Protein AF-A0A9P5B5Z3-F1 (afdb_monomer_lite)

Radius of gyration: 19.38 Å; chains: 1; bounding box: 45×42×50 Å

Secondary structure (DSSP, 8-state):
----GGGS--------S-TTSSS-HHHHHHTTSPPHHHHHHHHHS-------SSHHHHHHHHHHHHHHH--PPPTT-SEEEEEEEEE-TTS-EEEEEEEEESS-SSSS--EEEEE--STTTS--GGGGHHHHHHHHHHHHHH--S--TT-EEEEEETHHHHHHHHHHHHHHHTT-SS---EEEEES---S-GGGGGGS-GGGGGG--TTTSHHHHT-SSS-HHHHHHHHHHHT--TT-TTT-GGG-TT-STTPPEE-

Foldseek 3Di:
DDDPPLPDDDDDDPDDDDPVVPDDLVRLLCVLPDDPVVVVVVVVDDQDDADLPDLVSSLVVLLVVLVVPFDDDDPPDQKDKDKDWDADPVRDIDIAIDIAGVDDPAPDAAAEAEFEADLQGRDDNRSCVVVRSCCNVCVVVPDPDPRNPAYEYEYEAQRNLQSLVVQLCCVVVVPPPGHQEYEHHPYPAADPVRLVLDPPVCNSVPCCHPPPSNQPDPNCHPSNNVSSNVVSVDDNPDCSRRVCVPPVDDPPTRHHD

Sequence (257 aa):
MEYIEPLFTSTCDKTVNSGLERYFREERLQLATIDPELDDYLKSITIPQIDTSDPAKAIASLRWYMKSLHKLPDPESDIVERDIYYTARNGVKLRAHAYEPVNSSSPTPPLVVYIHGGGWTIRSPEDAERSCRDIVQNLESELKVSLSKGFITGGSSAGGNMAAIASHLARDEKLTPAIPGVFLLAPMILPPEKEDALPEKYKDHYLSRTQTECKEDHILTTALDKIFHDSAAGEISSPLFVPFIWPTGHHNLPRLL

Organism: NCBI:txid1803897

Structure (mmCIF, N/CA/C/O backbone):
data_AF-A0A9P5B5Z3-F1
#
_entry.id   AF-A0A9P5B5Z3-F1
#
loop_
_atom_site.group_PDB
_atom_site.id
_atom_site.type_symbol
_atom_site.label_atom_id
_atom_site.label_alt_id
_atom_site.label_comp_id
_atom_site.label_asym_id
_atom_site.label_entity_id
_atom_site.label_seq_id
_atom_site.pdbx_PDB_ins_code
_atom_site.Cartn_x
_atom_site.Cartn_y
_atom_site.Cartn_z
_atom_site.occupancy
_atom_site.B_iso_or_equiv
_atom_site.auth_seq_id
_atom_site.auth_comp_id
_atom_site.auth_asym_id
_atom_site.auth_atom_id
_atom_site.pdbx_PDB_model_num
ATOM 1 N N . MET A 1 1 ? -21.982 -5.188 -16.507 1.00 27.17 1 MET A N 1
ATOM 2 C CA . MET A 1 1 ? -20.698 -5.209 -17.242 1.00 27.17 1 MET A CA 1
ATOM 3 C C . MET A 1 1 ? -20.132 -3.785 -17.258 1.00 27.17 1 MET A C 1
ATOM 5 O O . MET A 1 1 ? -19.810 -3.246 -18.305 1.00 27.17 1 MET A O 1
ATOM 9 N N . GLU A 1 2 ? -20.030 -3.176 -16.075 1.00 25.22 2 GLU A N 1
ATOM 10 C CA . GLU A 1 2 ? -19.598 -1.792 -15.839 1.00 25.22 2 GLU A CA 1
ATOM 11 C C . GLU A 1 2 ? -18.894 -1.744 -14.472 1.00 25.22 2 GLU A C 1
ATOM 13 O O . GLU A 1 2 ? -19.234 -2.542 -13.599 1.00 25.22 2 GLU A O 1
ATOM 18 N N . TYR A 1 3 ? -17.945 -0.810 -14.328 1.00 28.67 3 TYR A N 1
ATOM 19 C CA . TYR A 1 3 ? -17.193 -0.433 -13.119 1.00 28.67 3 TYR A CA 1
ATOM 20 C C . TYR A 1 3 ? -15.928 -1.245 -12.759 1.00 28.67 3 TYR A C 1
ATOM 22 O O . TYR A 1 3 ? -15.904 -2.031 -11.818 1.00 28.67 3 TYR A O 1
ATOM 30 N N . ILE A 1 4 ? -14.834 -0.948 -13.481 1.00 33.56 4 ILE A N 1
ATOM 31 C CA . ILE A 1 4 ? -13.423 -1.082 -13.032 1.00 33.56 4 ILE A CA 1
ATOM 32 C C . ILE A 1 4 ? -12.904 0.283 -12.493 1.00 33.56 4 ILE A C 1
ATOM 34 O O . ILE A 1 4 ? -11.731 0.462 -12.193 1.00 33.56 4 ILE A O 1
ATOM 38 N N . GLU A 1 5 ? -13.784 1.278 -12.336 1.00 32.56 5 GLU A N 1
ATOM 39 C CA . GLU A 1 5 ? -13.408 2.654 -11.975 1.00 32.56 5 GLU A CA 1
ATOM 40 C C . GLU A 1 5 ? -12.752 2.868 -10.595 1.00 32.56 5 GLU A C 1
ATOM 42 O O . GLU A 1 5 ? -11.884 3.737 -10.515 1.00 32.56 5 GLU A O 1
ATOM 47 N N . PRO A 1 6 ? -13.056 2.131 -9.507 1.00 30.48 6 PRO A N 1
ATOM 48 C CA . PRO A 1 6 ? -12.587 2.553 -8.186 1.00 30.48 6 PRO A CA 1
ATOM 49 C C . PRO A 1 6 ? -11.134 2.161 -7.869 1.00 30.48 6 PRO A C 1
ATOM 51 O O . PRO A 1 6 ? -10.715 2.297 -6.729 1.00 30.48 6 PRO A O 1
ATOM 54 N N . LEU A 1 7 ? -10.339 1.671 -8.825 1.00 35.16 7 LEU A N 1
ATOM 55 C CA . LEU A 1 7 ? -8.935 1.315 -8.561 1.00 35.16 7 LEU A CA 1
ATOM 56 C C . LEU A 1 7 ? -7.935 2.449 -8.852 1.00 35.16 7 LEU A C 1
ATOM 58 O O . LEU A 1 7 ? -6.750 2.271 -8.579 1.00 35.16 7 LEU A O 1
ATOM 62 N N . PHE A 1 8 ? -8.385 3.609 -9.358 1.00 33.44 8 PHE A N 1
ATOM 63 C CA . PHE A 1 8 ? -7.477 4.643 -9.887 1.00 33.44 8 PHE A CA 1
ATOM 64 C C . PHE A 1 8 ? -7.733 6.099 -9.455 1.00 33.44 8 PHE A C 1
ATOM 66 O O . PHE A 1 8 ? -7.000 6.976 -9.902 1.00 33.44 8 PHE A O 1
ATOM 73 N N . THR A 1 9 ? -8.710 6.411 -8.595 1.00 31.06 9 THR A N 1
ATOM 74 C CA . THR A 1 9 ? -9.054 7.821 -8.310 1.00 31.06 9 THR A CA 1
ATOM 75 C C . THR A 1 9 ? -8.972 8.174 -6.826 1.00 31.06 9 THR A C 1
ATOM 77 O O . THR A 1 9 ? -9.892 7.888 -6.068 1.00 31.06 9 THR A O 1
ATOM 80 N N . SER A 1 10 ? -7.896 8.862 -6.440 1.00 30.52 10 SER A N 1
ATOM 81 C CA . SER A 1 10 ? -7.785 9.621 -5.188 1.00 30.52 10 SER A CA 1
ATOM 82 C C . SER A 1 10 ? -7.137 10.976 -5.488 1.00 30.52 10 SER A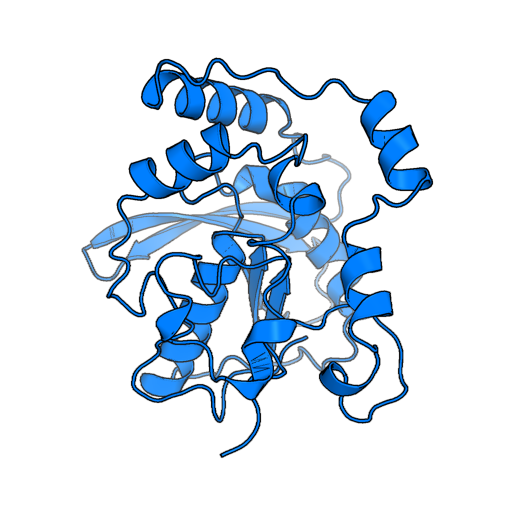 C 1
ATOM 84 O O . SER A 1 10 ? -5.945 11.165 -5.262 1.00 30.52 10 SER A O 1
ATOM 86 N N . THR A 1 11 ? -7.923 11.928 -5.988 1.00 31.50 11 THR A N 1
ATOM 87 C CA . THR A 1 11 ? -7.698 13.357 -5.734 1.00 31.50 11 THR A CA 1
ATOM 88 C C . THR A 1 11 ? -9.050 14.043 -5.561 1.00 31.50 11 THR A C 1
ATOM 90 O O . THR A 1 11 ? -10.025 13.779 -6.264 1.00 31.50 11 THR A O 1
ATOM 93 N N . CYS A 1 12 ? -9.117 14.855 -4.514 1.00 29.22 12 CYS A N 1
ATOM 94 C CA . CYS A 1 12 ? -10.313 15.469 -3.973 1.00 29.22 12 CYS A CA 1
ATOM 95 C C . CYS A 1 12 ? -10.817 16.572 -4.916 1.00 29.22 12 CYS A C 1
ATOM 97 O O . CYS A 1 12 ? -10.267 17.666 -4.908 1.00 29.22 12 CYS A O 1
ATOM 99 N N . ASP A 1 13 ? -11.869 16.313 -5.702 1.00 27.75 13 ASP A N 1
ATOM 100 C CA . ASP A 1 13 ? -12.710 17.400 -6.212 1.00 27.75 13 ASP A CA 1
ATOM 101 C C . ASP A 1 13 ? -14.160 16.961 -6.482 1.00 27.75 13 ASP A C 1
ATOM 103 O O . ASP A 1 13 ? -14.441 15.970 -7.158 1.00 27.75 13 ASP A O 1
ATOM 107 N N . LYS A 1 14 ? -15.113 17.688 -5.892 1.00 30.41 14 LYS A N 1
ATOM 108 C CA . LYS A 1 14 ? -16.521 17.281 -5.704 1.00 30.41 14 LYS A CA 1
ATOM 109 C C . LYS A 1 14 ? -17.435 17.616 -6.886 1.00 30.41 14 LYS A C 1
ATOM 111 O O . LYS A 1 14 ? -18.480 18.238 -6.705 1.00 30.41 14 LYS A O 1
ATOM 116 N N . THR A 1 15 ? -17.101 17.156 -8.085 1.00 27.08 15 THR A N 1
ATOM 117 C CA . THR A 1 15 ? -18.038 17.161 -9.224 1.00 27.08 15 THR A CA 1
ATOM 118 C C . THR A 1 15 ? -18.064 15.783 -9.879 1.00 27.08 15 THR A C 1
ATOM 120 O O . THR A 1 15 ? -17.245 15.427 -10.715 1.00 27.08 15 THR A O 1
ATOM 123 N N . VAL A 1 16 ? -18.999 14.962 -9.400 1.00 40.44 16 VAL A N 1
ATOM 124 C C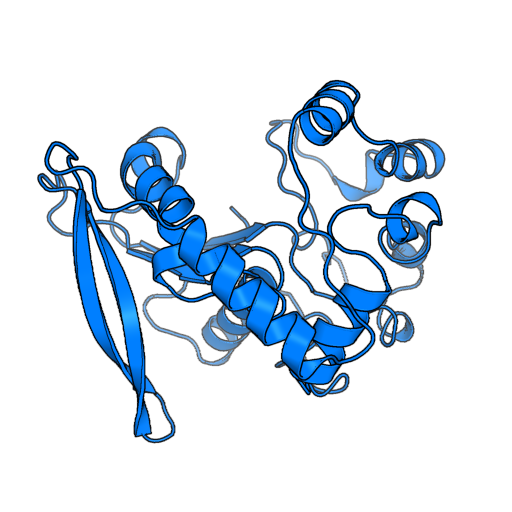A . VAL A 1 16 ? -19.166 13.551 -9.754 1.00 40.44 16 VAL A CA 1
ATOM 125 C C . VAL A 1 16 ? -19.929 13.423 -11.075 1.00 40.44 16 VAL A C 1
ATOM 127 O O . VAL A 1 16 ? -21.127 13.686 -11.112 1.00 40.44 16 VAL A O 1
ATOM 130 N N . ASN A 1 17 ? -19.226 12.998 -12.127 1.00 30.53 17 ASN A N 1
ATOM 131 C CA . ASN A 1 17 ? -19.685 12.059 -13.161 1.00 30.53 17 ASN A CA 1
ATOM 132 C C . ASN A 1 17 ? -18.441 11.484 -13.884 1.00 30.53 17 ASN A C 1
ATOM 134 O O . ASN A 1 17 ? -17.571 12.251 -14.281 1.00 30.53 17 ASN A O 1
ATOM 138 N N . SER A 1 18 ? -18.342 10.146 -13.948 1.00 37.66 18 SER A N 1
ATOM 139 C CA . SER A 1 18 ? -17.384 9.320 -14.728 1.00 37.66 18 SER A CA 1
ATOM 140 C C . SER A 1 18 ? -15.934 9.840 -14.863 1.00 37.66 18 SER A C 1
ATOM 142 O O . SER A 1 18 ? -15.516 10.375 -15.887 1.00 37.66 18 SER A O 1
ATOM 144 N N . GLY A 1 19 ? -15.103 9.620 -13.835 1.00 42.62 19 GLY A N 1
ATOM 145 C CA . GLY A 1 19 ? -13.709 10.094 -13.797 1.00 42.62 19 GLY A CA 1
ATOM 146 C C . GLY A 1 19 ? -12.768 9.525 -14.873 1.00 42.62 19 GLY A C 1
ATOM 147 O O . GLY A 1 19 ? -11.757 10.159 -15.167 1.00 42.62 19 GLY A O 1
ATOM 148 N N . LEU A 1 20 ? -13.079 8.382 -15.502 1.00 44.50 20 LEU A N 1
ATOM 149 C CA . LEU A 1 20 ? -12.254 7.846 -16.599 1.00 44.50 20 LEU A CA 1
ATOM 150 C C . LEU A 1 20 ? -12.496 8.552 -17.943 1.00 44.50 20 LEU A C 1
ATOM 152 O O . LEU A 1 20 ? -11.588 8.584 -18.771 1.00 44.50 20 LEU A O 1
ATOM 156 N N . GLU A 1 21 ? -13.666 9.158 -18.157 1.00 51.25 21 GLU A N 1
ATOM 157 C CA . GLU A 1 21 ? -13.978 9.918 -19.382 1.00 51.25 21 GLU A CA 1
ATOM 158 C C . GLU A 1 21 ? -13.513 11.380 -19.311 1.00 51.25 21 GLU A C 1
ATOM 160 O O . GLU A 1 21 ? -13.614 12.113 -20.292 1.00 51.25 21 GLU A O 1
ATOM 165 N N . ARG A 1 22 ? -12.988 11.813 -18.157 1.00 57.81 22 ARG A N 1
ATOM 166 C CA . ARG A 1 22 ? -12.691 13.224 -17.875 1.00 57.81 22 ARG A CA 1
ATOM 167 C C . ARG A 1 22 ? -11.493 13.782 -18.645 1.00 57.81 22 ARG A C 1
ATOM 169 O O . ARG A 1 22 ? -11.415 14.994 -18.806 1.00 57.81 22 ARG A O 1
ATOM 176 N N . TYR A 1 23 ? -10.589 12.921 -19.104 1.00 62.66 23 TYR A N 1
ATOM 177 C CA . TYR A 1 23 ? -9.372 13.333 -19.798 1.00 62.66 23 TYR A CA 1
ATOM 178 C C . TYR A 1 23 ? -9.286 12.673 -21.166 1.00 62.66 23 TYR A C 1
ATOM 180 O O . TYR A 1 23 ? -9.383 11.449 -21.266 1.00 62.66 23 TYR A O 1
ATOM 188 N N . PHE A 1 24 ? -9.039 13.451 -22.214 1.00 82.88 24 PHE A N 1
ATOM 189 C CA . PHE A 1 24 ? -8.624 12.937 -23.514 1.00 82.88 24 PHE A CA 1
ATOM 190 C C . PHE A 1 24 ? -7.260 12.240 -23.402 1.00 82.88 24 PHE A C 1
ATOM 192 O O . PHE A 1 24 ? -6.496 12.454 -22.460 1.00 82.88 24 PHE A O 1
ATOM 199 N N . ARG A 1 25 ? -6.927 11.376 -24.371 1.00 84.12 25 ARG A N 1
ATOM 200 C CA . ARG A 1 25 ? -5.660 10.620 -24.357 1.00 84.12 25 ARG A CA 1
ATOM 201 C C . ARG A 1 25 ? -4.436 11.535 -24.227 1.00 84.12 25 ARG A C 1
ATOM 203 O O . ARG A 1 25 ? -3.504 11.187 -23.514 1.00 84.12 25 ARG A O 1
ATOM 210 N N . GLU A 1 26 ? -4.457 12.690 -24.886 1.00 86.31 26 GLU A N 1
ATOM 211 C CA . GLU A 1 26 ? -3.382 13.689 -24.818 1.00 86.31 26 GLU A CA 1
ATOM 212 C C . GLU A 1 26 ? -3.199 14.247 -23.403 1.00 86.31 26 GLU A C 1
ATOM 214 O O . GLU A 1 26 ? -2.075 14.319 -22.917 1.00 86.31 26 GLU A O 1
ATOM 219 N N . GLU A 1 27 ? -4.293 14.552 -22.704 1.00 88.06 27 GLU A N 1
ATOM 220 C CA . GLU A 1 27 ? -4.254 15.025 -21.316 1.00 88.06 27 GLU A CA 1
ATOM 221 C C . GLU A 1 27 ? -3.743 13.930 -20.367 1.00 88.06 27 GLU A C 1
ATOM 223 O O . GLU A 1 27 ? -2.981 14.213 -19.448 1.00 88.06 27 GLU A O 1
ATOM 228 N N . ARG A 1 28 ? -4.083 12.655 -20.617 1.00 87.88 28 ARG A N 1
ATOM 229 C CA . ARG A 1 28 ? -3.559 11.532 -19.818 1.00 87.88 28 ARG A CA 1
ATOM 230 C C . ARG A 1 28 ? -2.052 11.345 -19.970 1.00 87.88 28 ARG A C 1
ATOM 232 O O . ARG A 1 28 ? -1.394 11.040 -18.983 1.00 87.88 28 ARG A O 1
ATOM 239 N N . LEU A 1 29 ? -1.508 11.532 -21.173 1.00 88.44 29 LEU A N 1
ATOM 240 C CA . LEU A 1 29 ? -0.060 11.449 -21.408 1.00 88.44 29 LEU A CA 1
ATOM 241 C C . LEU A 1 29 ? 0.708 12.540 -20.652 1.00 88.44 29 LEU A C 1
ATOM 243 O O . LEU A 1 29 ? 1.836 12.306 -20.222 1.00 88.44 29 LEU A O 1
ATOM 247 N N . GLN A 1 30 ? 0.097 13.714 -20.465 1.00 89.81 30 GLN A N 1
ATOM 248 C CA . GLN A 1 30 ? 0.703 14.819 -19.718 1.00 89.81 30 GLN A CA 1
ATOM 249 C C . GLN A 1 30 ? 0.839 14.517 -18.222 1.00 89.81 30 GLN A C 1
ATOM 251 O O . GLN A 1 30 ? 1.725 15.083 -17.591 1.00 89.81 30 GLN A O 1
ATOM 256 N N . LEU A 1 31 ? 0.053 13.583 -17.667 1.00 88.62 31 LEU A N 1
ATOM 257 C CA . LEU A 1 31 ? 0.159 13.166 -16.260 1.00 88.62 31 LEU A CA 1
ATOM 258 C C . LEU A 1 31 ? 1.501 12.499 -15.916 1.00 88.62 31 LEU A C 1
ATOM 260 O O . LEU A 1 31 ? 1.827 12.380 -14.740 1.00 88.62 31 LEU A O 1
ATOM 264 N N . ALA A 1 32 ? 2.268 12.057 -16.917 1.00 88.94 32 ALA A N 1
ATOM 265 C CA . ALA A 1 32 ? 3.625 11.551 -16.719 1.00 88.94 32 ALA A CA 1
ATOM 266 C C . ALA A 1 32 ? 4.674 12.672 -16.603 1.00 88.94 32 ALA A C 1
ATOM 268 O O . ALA A 1 32 ? 5.819 12.408 -16.246 1.00 88.94 32 ALA A O 1
ATOM 269 N N . THR A 1 33 ? 4.300 13.919 -16.911 1.00 89.44 33 THR A N 1
ATOM 270 C CA . THR A 1 33 ? 5.181 15.076 -16.733 1.00 89.44 33 THR A CA 1
ATOM 271 C C . THR A 1 33 ? 5.262 15.380 -15.247 1.00 89.44 33 THR A C 1
ATOM 273 O O . THR A 1 33 ? 4.236 15.594 -14.601 1.00 89.44 33 THR A O 1
ATOM 276 N N . ILE A 1 34 ? 6.478 15.387 -14.706 1.00 87.50 34 ILE A N 1
ATOM 277 C CA . ILE A 1 34 ? 6.698 15.707 -13.300 1.00 87.50 34 ILE A CA 1
ATOM 278 C C . ILE A 1 34 ? 6.219 17.130 -12.996 1.00 87.50 34 ILE A C 1
ATOM 280 O O . ILE A 1 34 ? 6.461 18.064 -13.765 1.00 87.50 34 ILE A O 1
ATOM 284 N N . ASP A 1 35 ? 5.523 17.287 -11.872 1.00 90.56 35 ASP A N 1
ATOM 285 C CA . ASP A 1 35 ? 5.127 18.603 -11.387 1.00 90.56 35 ASP A CA 1
ATOM 286 C C . ASP A 1 35 ? 6.382 19.444 -11.065 1.00 90.56 35 ASP A C 1
ATOM 288 O O . ASP A 1 35 ? 7.299 18.917 -10.430 1.00 90.56 35 ASP A O 1
ATOM 292 N N . PRO A 1 36 ? 6.461 20.726 -11.471 1.00 92.25 36 PRO A N 1
ATOM 293 C CA . PRO A 1 36 ? 7.647 21.547 -11.230 1.00 92.25 36 PRO A CA 1
ATOM 294 C C . PRO A 1 36 ? 8.035 21.687 -9.752 1.00 92.25 36 PRO A C 1
ATOM 296 O O . PRO A 1 36 ? 9.224 21.710 -9.441 1.00 92.25 36 PRO A O 1
ATOM 299 N N . GLU A 1 37 ? 7.064 21.752 -8.833 1.00 94.06 37 GLU A N 1
ATOM 300 C CA . GLU A 1 37 ? 7.335 21.817 -7.391 1.00 94.06 37 GLU A CA 1
ATOM 301 C C . GLU A 1 37 ? 7.944 20.500 -6.900 1.00 94.06 37 GLU A C 1
ATOM 303 O O . GLU A 1 37 ? 8.915 20.503 -6.137 1.00 94.06 37 GLU A O 1
ATOM 308 N N . LEU A 1 38 ? 7.418 19.368 -7.381 1.00 89.19 38 LEU A N 1
ATOM 309 C CA . LEU A 1 38 ? 7.981 18.054 -7.080 1.00 89.19 38 LEU A CA 1
ATOM 310 C C . LEU A 1 38 ? 9.390 17.904 -7.665 1.00 89.19 38 LEU A C 1
ATOM 312 O O . LEU A 1 38 ? 10.281 17.427 -6.968 1.00 89.19 38 LEU A O 1
ATOM 316 N N . ASP A 1 39 ? 9.614 18.325 -8.908 1.00 89.88 39 ASP A N 1
ATOM 317 C CA . ASP A 1 39 ? 10.923 18.272 -9.567 1.00 89.88 39 ASP A CA 1
ATOM 318 C C . ASP A 1 39 ? 11.972 19.098 -8.805 1.00 89.88 39 ASP A C 1
ATOM 320 O O . ASP A 1 39 ? 13.071 18.617 -8.513 1.00 89.88 39 ASP A O 1
ATOM 324 N N . ASP A 1 40 ? 11.623 20.317 -8.394 1.00 92.06 40 ASP A N 1
ATOM 325 C CA . ASP A 1 40 ? 12.503 21.163 -7.586 1.00 92.06 40 ASP A CA 1
ATOM 326 C C . ASP A 1 40 ? 12.761 20.575 -6.194 1.00 92.06 40 ASP A C 1
ATOM 328 O O . ASP A 1 40 ? 13.899 20.598 -5.708 1.00 92.06 40 ASP A O 1
ATOM 332 N N . TYR A 1 41 ? 11.749 19.967 -5.571 1.00 90.50 41 TYR A N 1
ATOM 333 C CA . TYR A 1 41 ? 11.928 19.251 -4.313 1.00 90.50 41 TYR A CA 1
ATOM 334 C C . TYR A 1 41 ? 12.868 18.048 -4.463 1.00 90.50 41 TYR A C 1
ATOM 336 O O . TYR A 1 41 ? 13.772 17.881 -3.638 1.00 90.50 41 TYR A O 1
ATOM 344 N N . LEU A 1 42 ? 12.727 17.240 -5.519 1.00 87.56 42 LEU A N 1
ATOM 345 C CA . LEU A 1 42 ? 13.593 16.080 -5.763 1.00 87.56 42 LEU A CA 1
ATOM 346 C C . LEU A 1 42 ? 15.059 16.480 -5.961 1.00 87.56 42 LEU A C 1
ATOM 348 O O . LEU A 1 42 ? 15.946 15.769 -5.494 1.00 87.56 42 LEU A O 1
ATOM 352 N N . LYS A 1 43 ? 15.329 17.642 -6.567 1.00 89.56 43 LYS A N 1
ATOM 353 C CA . LYS A 1 43 ? 16.693 18.199 -6.677 1.00 89.56 43 LYS A CA 1
ATOM 354 C C . LYS A 1 43 ? 17.278 18.622 -5.326 1.00 89.56 43 LYS A C 1
ATOM 356 O O . LYS A 1 43 ? 18.497 18.706 -5.194 1.00 89.56 43 LYS A O 1
ATOM 361 N N . SER A 1 44 ? 16.431 18.912 -4.336 1.00 90.81 44 SER A N 1
ATOM 362 C CA . SER A 1 44 ? 16.855 19.349 -2.998 1.00 90.81 44 SER A CA 1
ATOM 363 C C . SER A 1 44 ? 17.199 18.198 -2.047 1.00 90.81 44 SER A C 1
ATOM 365 O O . SER A 1 44 ? 17.863 18.421 -1.032 1.00 90.81 44 SER A O 1
ATOM 367 N N . ILE A 1 45 ? 16.767 16.973 -2.361 1.00 87.69 45 ILE A N 1
ATOM 368 C CA . ILE A 1 45 ? 16.973 15.795 -1.515 1.00 87.69 45 ILE A CA 1
ATOM 369 C C . ILE A 1 45 ? 18.032 14.856 -2.094 1.00 87.69 45 ILE A C 1
ATOM 371 O O . ILE A 1 45 ? 18.199 14.718 -3.303 1.00 87.69 45 ILE A O 1
ATOM 375 N N . THR A 1 46 ? 18.725 14.138 -1.212 1.00 84.38 46 THR A N 1
ATOM 376 C CA . THR A 1 46 ? 19.627 13.059 -1.627 1.00 84.38 46 THR A CA 1
ATOM 377 C C . THR A 1 46 ? 18.844 11.757 -1.751 1.00 84.38 46 THR A C 1
ATOM 379 O O . THR A 1 46 ? 18.535 11.119 -0.742 1.00 84.38 46 THR A O 1
ATOM 382 N N . ILE A 1 47 ? 18.558 11.339 -2.985 1.00 81.88 47 ILE A N 1
ATOM 383 C CA . ILE A 1 47 ? 18.010 10.007 -3.267 1.00 81.88 47 ILE A CA 1
ATOM 384 C C . ILE A 1 47 ? 19.157 8.988 -3.170 1.00 81.88 47 ILE A C 1
ATOM 386 O O . ILE A 1 47 ? 20.156 9.129 -3.888 1.00 81.88 47 ILE A O 1
ATOM 390 N N . PRO A 1 48 ? 19.065 7.974 -2.288 1.00 81.56 48 PRO A N 1
ATOM 391 C CA . PRO A 1 48 ? 20.125 6.991 -2.129 1.00 81.56 48 PRO A CA 1
ATOM 392 C C . PRO A 1 48 ? 20.329 6.221 -3.434 1.00 81.56 48 PRO A C 1
ATOM 394 O O . PRO A 1 48 ? 19.411 5.592 -3.955 1.00 81.56 48 PRO A O 1
ATOM 397 N N . GLN A 1 49 ? 21.557 6.249 -3.945 1.00 84.12 49 GLN A N 1
ATOM 398 C CA . GLN A 1 49 ? 21.944 5.434 -5.089 1.00 84.12 49 GLN A CA 1
ATOM 399 C C . GLN A 1 49 ? 22.209 4.012 -4.600 1.00 84.12 49 GLN A C 1
ATOM 401 O O . GLN A 1 49 ? 23.162 3.765 -3.859 1.00 84.12 49 GLN A O 1
ATOM 406 N N . ILE A 1 50 ? 21.329 3.089 -4.975 1.00 90.06 50 ILE A N 1
ATOM 407 C CA . ILE A 1 50 ? 21.417 1.687 -4.579 1.00 90.06 50 ILE A CA 1
ATOM 408 C C . ILE A 1 50 ? 22.139 0.910 -5.673 1.00 90.06 50 ILE A C 1
ATOM 410 O O . ILE A 1 50 ? 21.733 0.937 -6.833 1.00 90.06 50 ILE A O 1
ATOM 414 N N . ASP A 1 51 ? 23.193 0.189 -5.297 1.00 92.88 51 ASP A N 1
ATOM 415 C CA . ASP A 1 51 ? 23.802 -0.803 -6.177 1.00 92.88 51 ASP A CA 1
ATOM 416 C C . ASP A 1 51 ? 22.811 -1.952 -6.406 1.00 92.88 51 ASP A C 1
ATOM 418 O O . ASP A 1 51 ? 22.465 -2.691 -5.483 1.00 92.88 51 ASP A O 1
ATOM 422 N N . THR A 1 52 ? 22.339 -2.076 -7.644 1.00 94.38 52 THR A N 1
ATOM 423 C CA . THR A 1 52 ? 21.350 -3.072 -8.074 1.00 94.38 52 THR A CA 1
ATOM 424 C C . THR A 1 52 ? 21.984 -4.325 -8.682 1.00 94.38 52 THR A C 1
ATOM 426 O O . THR A 1 52 ? 21.264 -5.228 -9.104 1.00 94.38 52 THR A O 1
ATOM 429 N N . SER A 1 53 ? 23.319 -4.426 -8.707 1.00 96.06 53 SER A N 1
ATOM 430 C CA . SER A 1 53 ? 24.024 -5.603 -9.236 1.00 96.06 53 SER A CA 1
ATOM 431 C C . SER A 1 53 ? 23.840 -6.860 -8.374 1.00 96.06 53 SER A C 1
ATOM 433 O O . SER A 1 53 ? 23.913 -7.977 -8.885 1.00 96.06 53 SER A O 1
ATOM 435 N N . ASP A 1 54 ? 23.557 -6.683 -7.080 1.00 96.56 54 ASP A N 1
ATOM 436 C CA . ASP A 1 54 ? 23.256 -7.747 -6.123 1.00 96.56 54 ASP A CA 1
ATOM 437 C C . ASP A 1 54 ? 21.893 -7.474 -5.455 1.00 96.56 54 ASP A C 1
ATOM 439 O O . ASP A 1 54 ? 21.808 -6.638 -4.547 1.00 96.56 54 ASP A O 1
ATOM 443 N N . PRO A 1 55 ? 20.817 -8.177 -5.864 1.00 96.12 55 PRO A N 1
ATOM 444 C CA . PRO A 1 55 ? 19.469 -7.953 -5.340 1.00 96.12 55 PRO A CA 1
ATOM 445 C C . PRO A 1 55 ? 19.369 -8.065 -3.814 1.00 96.12 55 PRO A C 1
ATOM 447 O O . PRO A 1 55 ? 18.688 -7.265 -3.173 1.00 96.12 55 PRO A O 1
ATOM 450 N N . ALA A 1 56 ? 20.080 -9.016 -3.202 1.00 95.81 56 ALA A N 1
ATOM 451 C CA . ALA A 1 56 ? 20.025 -9.212 -1.757 1.00 95.81 56 ALA A CA 1
ATOM 452 C C . ALA A 1 56 ? 20.681 -8.041 -1.012 1.00 95.81 56 ALA A C 1
ATOM 454 O O . ALA A 1 56 ? 20.137 -7.557 -0.012 1.00 95.81 56 ALA A O 1
ATOM 455 N N . LYS A 1 57 ? 21.819 -7.543 -1.513 1.00 96.38 57 LYS A N 1
ATOM 456 C CA . LYS A 1 57 ? 22.468 -6.346 -0.954 1.00 96.38 57 LYS A CA 1
ATOM 457 C C . LYS A 1 57 ? 21.659 -5.079 -1.199 1.00 96.38 57 LYS A C 1
ATOM 459 O O . LYS A 1 57 ? 21.614 -4.235 -0.303 1.00 96.38 57 LYS A O 1
ATOM 464 N N . ALA A 1 58 ? 20.996 -4.959 -2.348 1.00 96.06 58 ALA A N 1
ATOM 465 C CA . ALA A 1 58 ? 20.110 -3.838 -2.647 1.00 96.06 58 ALA A CA 1
ATOM 466 C C . ALA A 1 58 ? 18.970 -3.755 -1.619 1.00 96.06 58 ALA A C 1
ATOM 468 O O . ALA A 1 58 ? 18.794 -2.726 -0.964 1.00 96.06 58 ALA A O 1
ATOM 469 N N . ILE A 1 59 ? 18.264 -4.870 -1.389 1.00 96.31 59 ILE A N 1
ATOM 470 C CA . ILE A 1 59 ? 17.199 -4.969 -0.378 1.00 96.31 59 ILE A CA 1
ATOM 471 C C . ILE A 1 59 ? 17.731 -4.675 1.026 1.00 96.31 59 ILE A C 1
ATOM 473 O O . ILE A 1 59 ? 17.114 -3.910 1.768 1.00 96.31 59 ILE A O 1
ATOM 477 N N . ALA A 1 60 ? 18.867 -5.260 1.411 1.00 95.31 60 ALA A N 1
ATOM 478 C CA . ALA A 1 60 ? 19.446 -5.036 2.734 1.00 95.31 60 ALA A CA 1
ATOM 479 C C . ALA A 1 60 ? 19.830 -3.562 2.958 1.00 95.31 60 ALA A C 1
ATOM 481 O O . ALA A 1 60 ? 19.540 -3.010 4.021 1.00 95.31 60 ALA A O 1
ATOM 482 N N . SER A 1 61 ? 20.419 -2.915 1.950 1.00 94.88 61 SER A N 1
ATOM 483 C CA . SER A 1 61 ? 20.798 -1.497 2.001 1.00 94.88 61 SER A CA 1
ATOM 484 C C . SER A 1 61 ? 19.574 -0.593 2.100 1.00 94.88 61 SER A C 1
ATOM 486 O O . SER A 1 61 ? 19.555 0.327 2.914 1.00 94.88 61 SER A O 1
ATOM 488 N N . LEU A 1 62 ? 18.517 -0.894 1.342 1.00 94.12 62 LEU A N 1
ATOM 489 C CA . LEU A 1 62 ? 17.251 -0.168 1.421 1.00 94.12 62 LEU A CA 1
ATOM 490 C C . LEU A 1 62 ? 16.566 -0.342 2.776 1.00 94.12 62 LEU A C 1
ATOM 492 O O . LEU A 1 62 ? 16.135 0.647 3.353 1.00 94.12 62 LEU A O 1
ATOM 496 N N . ARG A 1 63 ? 16.516 -1.559 3.329 1.00 94.25 63 ARG A N 1
ATOM 497 C CA . ARG A 1 63 ? 15.995 -1.798 4.690 1.00 94.25 63 ARG A CA 1
ATOM 498 C C . ARG A 1 63 ? 16.756 -0.991 5.735 1.00 94.25 63 ARG A C 1
ATOM 500 O O . ARG A 1 63 ? 16.149 -0.395 6.620 1.00 94.25 63 ARG A O 1
ATOM 507 N N . TRP A 1 64 ? 18.085 -0.973 5.638 1.00 92.62 64 TRP A N 1
ATOM 508 C CA . TRP A 1 64 ? 18.922 -0.180 6.534 1.00 92.62 64 TRP A CA 1
ATOM 509 C C . TRP A 1 64 ? 18.635 1.317 6.390 1.00 92.62 64 TRP A C 1
ATOM 511 O O . TRP A 1 64 ? 18.467 2.007 7.395 1.00 92.62 64 TRP A O 1
ATOM 521 N N . TYR A 1 65 ? 18.508 1.801 5.154 1.00 91.62 65 TYR A N 1
ATOM 522 C CA . TYR A 1 65 ? 18.166 3.188 4.871 1.00 91.62 65 TYR A CA 1
ATOM 523 C C . TYR A 1 65 ? 16.788 3.565 5.432 1.00 91.62 65 TYR A C 1
ATOM 525 O O . TYR A 1 65 ? 16.701 4.544 6.167 1.00 91.62 65 TYR A O 1
ATOM 533 N N . MET A 1 66 ? 15.740 2.767 5.194 1.00 90.81 66 MET A N 1
ATOM 534 C CA . MET A 1 66 ? 14.395 3.011 5.745 1.00 90.81 66 MET A CA 1
ATOM 535 C C . MET A 1 66 ? 14.429 3.090 7.272 1.00 90.81 66 MET A C 1
ATOM 537 O O . MET A 1 66 ? 13.968 4.072 7.849 1.00 90.81 66 MET A O 1
ATOM 541 N N . LYS A 1 67 ? 15.117 2.141 7.916 1.00 89.06 67 LYS A N 1
ATOM 542 C CA . LYS A 1 67 ? 15.314 2.150 9.367 1.00 89.06 67 LYS A CA 1
ATOM 543 C C . LYS A 1 67 ? 16.043 3.403 9.862 1.00 89.06 67 LYS A C 1
ATOM 545 O O . LYS A 1 67 ? 15.778 3.862 10.967 1.00 89.06 67 LYS A O 1
ATOM 550 N N . SER A 1 68 ? 16.964 3.961 9.076 1.00 88.88 68 SER A N 1
ATOM 551 C CA . SER A 1 68 ? 17.677 5.196 9.437 1.00 88.88 68 SER A CA 1
ATOM 552 C C . SER A 1 68 ? 16.798 6.451 9.374 1.00 88.88 68 SER A C 1
ATOM 554 O O . SER A 1 68 ? 17.119 7.452 10.014 1.00 88.88 68 SER A O 1
ATOM 556 N N . LEU A 1 69 ? 15.689 6.398 8.626 1.00 86.88 69 LEU A N 1
ATOM 557 C CA . LEU A 1 69 ? 14.721 7.491 8.530 1.00 86.88 69 LEU A CA 1
ATOM 558 C C . LEU A 1 69 ? 13.714 7.498 9.685 1.00 86.88 69 LEU A C 1
ATOM 560 O O . LEU A 1 69 ? 13.080 8.532 9.905 1.00 86.88 69 LEU A O 1
ATOM 564 N N . HIS A 1 70 ? 13.592 6.385 10.416 1.00 86.00 70 HIS A N 1
ATOM 565 C CA . HIS A 1 70 ? 12.694 6.251 11.558 1.00 86.00 70 HIS A CA 1
ATOM 566 C C . HIS A 1 70 ? 12.958 7.331 12.619 1.00 86.00 70 HIS A C 1
ATOM 568 O O . HIS A 1 70 ? 14.099 7.620 13.001 1.00 86.00 70 HIS A O 1
ATOM 574 N N . LYS A 1 71 ? 11.879 7.938 13.097 1.00 85.44 71 LYS A N 1
ATOM 575 C CA . LYS A 1 71 ? 11.832 9.003 14.089 1.00 85.44 71 LYS A CA 1
ATOM 576 C C . LYS A 1 71 ? 11.203 8.464 15.357 1.00 85.44 71 LYS A C 1
ATOM 578 O O . LYS A 1 71 ? 10.024 8.140 15.389 1.00 85.44 71 LYS A O 1
ATOM 583 N N . LEU A 1 72 ? 11.981 8.467 16.434 1.00 83.19 72 LEU A N 1
ATOM 584 C CA . LEU A 1 72 ? 11.462 8.096 17.745 1.00 83.19 72 LEU A CA 1
ATOM 585 C C . LEU A 1 72 ? 10.178 8.882 18.076 1.00 83.19 72 LEU A C 1
ATOM 587 O O . LEU A 1 72 ? 10.082 10.050 17.679 1.00 83.19 72 LEU A O 1
ATOM 591 N N . PRO A 1 73 ? 9.223 8.259 18.792 1.00 80.94 73 PRO A N 1
ATOM 592 C CA . PRO A 1 73 ? 8.024 8.944 19.255 1.00 80.94 73 PRO A CA 1
ATOM 593 C C . PRO A 1 73 ? 8.394 10.238 19.977 1.00 80.94 73 PRO A C 1
ATOM 595 O O . PRO A 1 73 ? 9.314 10.245 20.800 1.00 80.94 73 PRO A O 1
ATOM 598 N N . ASP A 1 74 ? 7.695 11.325 19.655 1.00 83.56 74 ASP A N 1
ATOM 599 C CA . ASP A 1 74 ? 7.835 12.581 20.386 1.00 83.56 74 ASP A CA 1
ATOM 600 C C . ASP A 1 74 ? 7.248 12.382 21.796 1.00 83.56 74 ASP A C 1
ATOM 602 O O . ASP A 1 74 ? 6.064 12.054 21.902 1.00 83.56 74 ASP A O 1
ATOM 606 N N . PRO A 1 75 ? 8.038 12.537 22.878 1.00 81.94 75 PRO A N 1
ATOM 607 C CA . PRO A 1 75 ? 7.545 12.367 24.245 1.00 81.94 75 PRO A CA 1
ATOM 608 C C . PRO A 1 75 ? 6.384 13.300 24.607 1.00 81.94 75 PRO A C 1
ATOM 610 O O . PRO A 1 75 ? 5.615 12.975 25.508 1.00 81.94 75 PRO A O 1
ATOM 613 N N . GLU A 1 76 ? 6.259 14.431 23.910 1.00 85.38 76 GLU A N 1
ATOM 614 C CA . GLU A 1 76 ? 5.188 15.413 24.104 1.00 85.38 76 GLU A CA 1
ATOM 615 C C . GLU A 1 76 ? 4.001 15.189 23.148 1.00 85.38 76 GLU A C 1
ATOM 617 O O . GLU A 1 76 ? 3.046 15.969 23.147 1.00 85.38 76 GLU A O 1
ATOM 622 N N . SER A 1 77 ? 4.040 14.133 22.324 1.00 87.00 77 SER A N 1
ATOM 623 C CA . SER A 1 77 ? 2.939 13.773 21.431 1.00 87.00 77 SER A CA 1
ATOM 624 C C . SER A 1 77 ? 1.705 13.337 22.216 1.00 87.00 77 SER A C 1
ATOM 626 O O . SER A 1 77 ? 1.772 12.649 23.233 1.00 87.00 77 SER A O 1
ATOM 628 N N . ASP A 1 78 ? 0.542 13.665 21.668 1.00 88.75 78 ASP A N 1
ATOM 629 C CA . ASP A 1 78 ? -0.756 13.159 22.091 1.00 88.75 78 ASP A CA 1
ATOM 630 C C . ASP A 1 78 ? -1.046 11.730 21.596 1.00 88.75 78 ASP A C 1
ATOM 632 O O . ASP A 1 78 ? -2.197 11.292 21.638 1.00 88.75 78 ASP A O 1
ATOM 636 N N . ILE A 1 79 ? -0.023 10.986 21.162 1.00 90.56 79 ILE A N 1
ATOM 637 C CA . ILE A 1 79 ? -0.127 9.629 20.621 1.00 90.56 79 ILE A CA 1
ATOM 638 C C . ILE A 1 79 ? 0.677 8.651 21.479 1.00 90.56 79 ILE A C 1
ATOM 640 O O . ILE A 1 79 ? 1.869 8.823 21.724 1.00 90.56 79 ILE A O 1
ATOM 644 N N . VAL A 1 80 ? 0.024 7.568 21.887 1.00 90.31 80 VAL A N 1
ATOM 645 C CA . VAL A 1 80 ? 0.641 6.410 22.528 1.00 90.31 80 VAL A CA 1
ATOM 646 C C . VAL A 1 80 ? 0.945 5.354 21.472 1.00 90.31 80 VAL A C 1
ATOM 648 O O . VAL A 1 80 ? 0.066 4.927 20.723 1.00 90.31 80 VAL A O 1
ATOM 651 N N . GLU A 1 81 ? 2.196 4.903 21.453 1.00 91.62 81 GLU A N 1
ATOM 652 C CA . GLU A 1 81 ? 2.701 3.889 20.530 1.00 91.62 81 GLU A CA 1
ATOM 653 C C . GLU A 1 81 ? 3.045 2.594 21.268 1.00 91.62 81 GLU A C 1
ATOM 655 O O . GLU A 1 81 ? 3.673 2.609 22.331 1.00 91.62 81 GLU A O 1
ATOM 660 N N . ARG A 1 82 ? 2.629 1.446 20.724 1.00 92.81 82 ARG A N 1
ATOM 661 C CA . ARG A 1 82 ? 2.890 0.138 21.346 1.00 92.81 82 ARG A CA 1
ATOM 662 C C . ARG A 1 82 ? 2.858 -1.014 20.356 1.00 92.81 82 ARG A C 1
ATOM 664 O O . ARG A 1 82 ? 2.091 -1.030 19.396 1.00 92.81 82 ARG A O 1
ATOM 671 N N . ASP A 1 83 ? 3.622 -2.052 20.667 1.00 95.06 83 ASP A N 1
ATOM 672 C CA . ASP A 1 83 ? 3.582 -3.297 19.911 1.00 95.06 83 ASP A CA 1
ATOM 673 C C . ASP A 1 83 ? 2.384 -4.159 20.290 1.00 95.06 83 ASP A C 1
ATOM 675 O O . ASP A 1 83 ? 2.068 -4.368 21.463 1.00 95.06 83 ASP A O 1
ATOM 679 N N . ILE A 1 84 ? 1.766 -4.737 19.268 1.00 94.94 84 ILE A N 1
ATOM 680 C CA . ILE A 1 84 ? 0.778 -5.802 19.384 1.00 94.94 84 ILE A CA 1
ATOM 681 C C . ILE A 1 84 ? 1.315 -7.017 18.651 1.00 94.94 84 ILE A C 1
ATOM 683 O O . ILE A 1 84 ? 1.887 -6.917 17.568 1.00 94.94 84 ILE A O 1
ATOM 687 N N . TYR A 1 85 ? 1.079 -8.190 19.225 1.00 96.38 85 TYR A N 1
ATOM 688 C CA . TYR A 1 85 ? 1.402 -9.449 18.582 1.00 96.38 85 TYR A CA 1
ATOM 689 C C . TYR A 1 85 ? 0.142 -10.277 18.391 1.00 96.38 85 TYR A C 1
ATOM 691 O O . TYR A 1 85 ? -0.674 -10.396 19.304 1.00 96.38 85 TYR A O 1
ATOM 699 N N . TYR A 1 86 ? 0.007 -10.879 17.218 1.00 94.06 86 TYR A N 1
ATOM 700 C CA . TYR A 1 86 ? -1.121 -11.731 16.866 1.00 94.06 86 TYR A CA 1
ATOM 701 C C . TYR A 1 86 ? -0.629 -12.964 16.112 1.00 94.06 86 TYR A C 1
ATOM 703 O O . TYR A 1 86 ? 0.477 -12.982 15.577 1.00 94.06 86 TYR A O 1
ATOM 711 N N . THR A 1 87 ? -1.430 -14.025 16.110 1.00 96.88 87 THR A N 1
ATOM 712 C CA . THR A 1 87 ? -1.065 -15.288 15.455 1.00 96.88 87 THR A CA 1
ATOM 713 C C . THR A 1 87 ? -1.795 -15.386 14.123 1.00 96.88 87 THR A C 1
ATOM 715 O O . THR A 1 87 ? -3.021 -15.298 14.080 1.00 96.88 87 THR A O 1
ATOM 718 N N . ALA A 1 88 ? -1.046 -15.541 13.035 1.00 93.62 88 ALA A N 1
ATOM 719 C CA . ALA A 1 88 ? -1.596 -15.751 11.703 1.00 93.62 88 ALA A CA 1
ATOM 720 C C . ALA A 1 88 ? -2.226 -17.147 11.564 1.00 93.62 88 ALA A C 1
ATOM 722 O O . ALA A 1 88 ? -1.990 -18.041 12.377 1.00 93.62 88 ALA A O 1
ATOM 723 N N . ARG A 1 89 ? -2.995 -17.365 10.487 1.00 90.25 89 ARG A N 1
ATOM 724 C CA . ARG A 1 89 ? -3.691 -18.644 10.217 1.00 90.25 89 ARG A CA 1
ATOM 725 C C . ARG A 1 89 ? -2.746 -19.859 10.205 1.00 90.25 89 ARG A C 1
ATOM 727 O O . ARG A 1 89 ? -3.164 -20.959 10.538 1.00 90.25 89 ARG A O 1
ATOM 734 N N . ASN A 1 90 ? -1.480 -19.658 9.841 1.00 94.44 90 ASN A N 1
ATOM 735 C CA . ASN A 1 90 ? -0.439 -20.691 9.802 1.00 94.44 90 ASN A CA 1
ATOM 736 C C . ASN A 1 90 ? 0.329 -20.860 11.131 1.00 94.44 90 ASN A C 1
ATOM 738 O O . ASN A 1 90 ? 1.341 -21.555 11.160 1.00 94.44 90 ASN A O 1
ATOM 742 N N . GLY A 1 91 ? -0.101 -20.208 12.214 1.00 96.06 91 GLY A N 1
ATOM 743 C CA . GLY A 1 91 ? 0.548 -20.281 13.526 1.00 96.06 91 GLY A CA 1
ATOM 744 C C . GLY A 1 91 ? 1.743 -19.339 13.710 1.00 96.06 91 GLY A C 1
ATOM 745 O O . GLY A 1 91 ? 2.302 -19.282 14.804 1.00 96.06 91 GLY A O 1
ATOM 746 N N . VAL A 1 92 ? 2.138 -18.574 12.686 1.00 97.00 92 VAL A N 1
ATOM 747 C CA . VAL A 1 92 ? 3.245 -17.614 12.800 1.00 97.00 92 VAL A CA 1
ATOM 748 C C . VAL A 1 92 ? 2.809 -16.410 13.633 1.00 97.00 92 VAL A C 1
ATOM 750 O O . VAL A 1 92 ? 1.766 -15.807 13.380 1.00 97.00 92 VAL A O 1
ATOM 753 N N . LYS A 1 93 ? 3.631 -16.037 14.618 1.00 97.19 93 LYS A N 1
ATOM 754 C CA . LYS A 1 93 ? 3.432 -14.823 15.413 1.00 97.19 93 LYS A CA 1
ATOM 755 C C . LYS A 1 93 ? 3.883 -13.606 14.604 1.00 97.19 93 LYS A C 1
ATOM 757 O O . LYS A 1 93 ? 5.063 -13.473 14.291 1.00 97.19 93 LYS A O 1
ATOM 762 N N . LEU A 1 94 ? 2.941 -12.728 14.285 1.00 95.44 94 LEU A N 1
ATOM 763 C CA . LEU A 1 94 ? 3.163 -11.469 13.585 1.00 95.44 94 LEU A CA 1
ATOM 764 C C . LEU A 1 94 ? 3.128 -10.295 14.564 1.00 95.44 94 LEU A C 1
ATOM 766 O O . LEU A 1 94 ? 2.523 -10.375 15.637 1.00 95.44 94 LEU A O 1
ATOM 770 N N . ARG A 1 95 ? 3.786 -9.205 14.171 1.00 95.25 95 ARG A N 1
ATOM 771 C CA . ARG A 1 95 ? 3.850 -7.943 14.910 1.00 95.25 95 ARG A CA 1
ATOM 772 C C . ARG A 1 95 ? 3.047 -6.879 14.167 1.00 95.25 95 ARG A C 1
ATOM 774 O O . ARG A 1 95 ? 3.173 -6.751 12.953 1.00 95.25 95 ARG A O 1
ATOM 781 N N . ALA A 1 96 ? 2.256 -6.115 14.902 1.00 94.94 96 ALA A N 1
ATOM 782 C CA . ALA A 1 96 ? 1.701 -4.835 14.484 1.00 94.94 96 ALA A CA 1
ATOM 783 C C . ALA A 1 96 ? 2.193 -3.756 15.452 1.00 94.94 96 ALA A C 1
ATOM 785 O O . ALA A 1 96 ? 2.464 -4.046 16.617 1.00 94.94 96 ALA A O 1
ATOM 786 N N . HIS A 1 97 ? 2.296 -2.524 14.970 1.00 94.88 97 HIS A N 1
ATOM 787 C CA . HI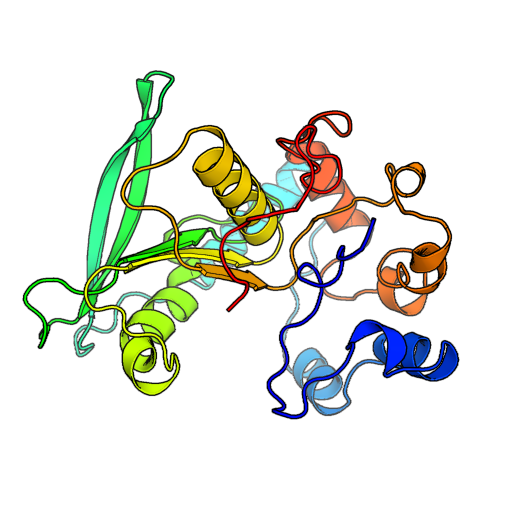S A 1 97 ? 2.618 -1.373 15.800 1.00 94.88 97 HIS A CA 1
ATOM 788 C C . HIS A 1 97 ? 1.406 -0.440 15.806 1.00 94.88 97 HIS A C 1
ATOM 790 O O . HIS A 1 97 ? 0.919 -0.051 14.744 1.00 94.88 97 HIS A O 1
ATOM 796 N N . ALA A 1 98 ? 0.852 -0.206 16.990 1.00 93.31 98 ALA A N 1
ATOM 797 C CA . ALA A 1 98 ? -0.400 0.508 17.191 1.00 93.31 98 ALA A CA 1
ATOM 798 C C . ALA A 1 98 ? -0.134 1.939 17.649 1.00 93.31 98 ALA A C 1
ATOM 800 O O . ALA A 1 98 ? 0.740 2.158 18.484 1.00 93.31 98 ALA A O 1
ATOM 801 N N . TYR A 1 99 ? -0.936 2.859 17.117 1.00 92.31 99 TYR A N 1
ATOM 802 C CA . TYR A 1 99 ? -0.923 4.288 17.406 1.00 92.31 99 TYR A CA 1
ATOM 803 C C . TYR A 1 99 ? -2.309 4.659 17.932 1.00 92.31 99 TYR A C 1
ATOM 805 O O . TYR A 1 99 ? -3.310 4.393 17.262 1.00 92.31 99 TYR A O 1
ATOM 813 N N . GLU A 1 100 ? -2.381 5.222 19.132 1.00 89.00 100 GLU A N 1
ATOM 814 C CA . GLU A 1 100 ? -3.641 5.535 19.816 1.00 89.00 100 GLU A CA 1
ATOM 815 C C . GLU A 1 100 ? -3.583 6.955 20.387 1.00 89.00 100 GLU A C 1
ATOM 817 O O . GLU A 1 100 ? -2.557 7.321 20.955 1.00 89.00 100 GLU A O 1
ATOM 822 N N . PRO A 1 101 ? -4.647 7.768 20.285 1.00 87.94 101 PRO A N 1
ATOM 823 C CA . PRO A 1 101 ? -4.655 9.073 20.935 1.00 87.94 101 PRO A CA 1
ATOM 824 C C . PRO A 1 101 ? -4.669 8.898 22.462 1.00 87.94 101 PRO A C 1
ATOM 826 O O . PRO A 1 101 ? -5.422 8.074 22.987 1.00 87.94 101 PRO A O 1
ATOM 829 N N . VAL A 1 102 ? -3.887 9.704 23.186 1.00 85.56 102 VAL A N 1
ATOM 830 C CA . VAL A 1 102 ? -3.836 9.720 24.663 1.00 85.56 102 VAL A CA 1
ATOM 831 C C . VAL A 1 102 ? -5.228 9.953 25.250 1.00 85.56 102 VAL A C 1
ATOM 833 O O . VAL A 1 102 ? -5.619 9.302 26.217 1.00 85.56 102 VAL A O 1
ATOM 836 N N . ASN A 1 103 ? -5.992 10.863 24.642 1.00 78.06 103 ASN A N 1
ATOM 837 C CA . ASN A 1 103 ? -7.363 11.168 25.026 1.00 78.06 103 ASN A CA 1
ATOM 838 C C . ASN A 1 103 ? -8.308 10.795 23.884 1.00 78.06 103 ASN A C 1
ATOM 840 O O . ASN A 1 103 ? -8.450 11.547 22.923 1.00 78.06 103 ASN A O 1
ATOM 844 N N . SER A 1 104 ? -8.989 9.654 23.996 1.00 71.44 104 SER A N 1
ATOM 845 C CA . SER A 1 104 ? -10.089 9.337 23.085 1.00 71.44 104 SER A CA 1
ATOM 846 C C . SER A 1 104 ? -11.400 9.912 23.618 1.00 71.44 104 SER A C 1
ATOM 848 O O . SER A 1 104 ? -11.813 9.625 24.741 1.00 71.44 104 SER A O 1
ATOM 850 N N . SER A 1 105 ? -12.074 10.717 22.798 1.00 66.44 105 SER A N 1
ATOM 851 C CA . SER A 1 105 ? -13.418 11.241 23.071 1.00 66.44 105 SER A CA 1
ATOM 852 C C . SER A 1 105 ? -14.516 10.181 22.877 1.00 66.44 105 SER A C 1
ATOM 854 O O . SER A 1 105 ? -15.646 10.374 23.330 1.00 66.44 105 SER A O 1
ATOM 856 N N . SER A 1 106 ? -14.191 9.055 22.226 1.00 68.19 106 SER A N 1
ATOM 857 C CA . SER A 1 106 ? -15.122 7.978 21.892 1.00 68.19 106 SER A CA 1
ATOM 858 C C . SER A 1 106 ? -14.838 6.712 22.711 1.00 68.19 106 SER A C 1
ATOM 860 O O . SER A 1 106 ? -13.708 6.228 22.720 1.00 68.19 106 SER A O 1
ATOM 862 N N . PRO A 1 107 ? -15.856 6.086 23.333 1.00 66.56 107 PRO A N 1
ATOM 863 C CA . PRO A 1 107 ? -15.695 4.790 23.995 1.00 66.56 107 PRO A CA 1
ATOM 864 C C . PRO A 1 107 ? -15.398 3.642 23.010 1.00 66.56 107 PRO A C 1
ATOM 866 O O . PRO A 1 107 ? -14.962 2.572 23.429 1.00 66.56 107 PRO A O 1
ATOM 869 N N . THR A 1 108 ? -15.636 3.848 21.711 1.00 70.94 108 THR A N 1
ATOM 870 C CA . THR A 1 108 ? -15.302 2.914 20.627 1.00 70.94 108 THR A CA 1
ATOM 871 C C . THR A 1 108 ? -14.704 3.703 19.459 1.00 70.94 108 THR A C 1
ATOM 873 O O . THR A 1 108 ? -15.453 4.138 18.575 1.00 70.94 108 THR A O 1
ATOM 876 N N . PRO A 1 109 ? -13.387 3.974 19.465 1.00 73.38 109 PRO A N 1
ATOM 877 C CA . PRO A 1 109 ? -12.758 4.704 18.376 1.00 73.38 109 PRO A CA 1
ATOM 878 C C . PRO A 1 109 ? -12.746 3.865 17.084 1.00 73.38 109 PRO A C 1
ATOM 880 O O . PRO A 1 109 ? -12.758 2.631 17.151 1.00 73.38 109 PRO A O 1
ATOM 883 N N . PRO A 1 110 ? -12.722 4.509 15.902 1.00 80.25 110 PRO A N 1
ATOM 884 C CA . PRO A 1 110 ? -12.391 3.832 14.651 1.00 80.25 110 PRO A CA 1
ATOM 885 C C . PRO A 1 110 ? -11.120 3.002 14.748 1.00 80.25 110 PRO A C 1
ATOM 887 O O . PRO A 1 110 ? -10.145 3.418 15.371 1.00 80.25 110 PRO A O 1
ATOM 890 N N . LEU A 1 111 ? -11.094 1.899 14.003 1.00 86.69 111 LEU A N 1
ATOM 891 C CA . LEU A 1 111 ? -9.863 1.170 13.734 1.00 86.69 111 LEU A CA 1
ATOM 892 C C . LEU A 1 111 ? -9.430 1.390 12.287 1.00 86.69 111 LEU A C 1
ATOM 894 O O . LEU A 1 111 ? -10.194 1.110 11.360 1.00 86.69 111 LEU A O 1
ATOM 898 N N . VAL A 1 112 ? -8.182 1.817 12.105 1.00 90.31 112 VAL A N 1
ATOM 899 C CA . VAL A 1 112 ? -7.508 1.833 10.806 1.00 90.31 112 VAL A CA 1
ATOM 900 C C . VAL A 1 112 ? -6.385 0.802 10.822 1.00 90.31 112 VAL A C 1
ATOM 902 O O . VAL A 1 112 ? -5.468 0.886 11.634 1.00 90.31 112 VAL A O 1
ATOM 905 N N . VAL A 1 113 ? -6.439 -0.172 9.912 1.00 93.44 113 VAL A N 1
ATOM 906 C CA . VAL A 1 113 ? -5.312 -1.078 9.646 1.00 93.44 113 VAL A CA 1
ATOM 907 C C . VAL A 1 113 ? -4.577 -0.582 8.412 1.00 93.44 113 VAL A C 1
ATOM 909 O O . VAL A 1 113 ? -5.024 -0.799 7.282 1.00 93.44 113 VAL A O 1
ATOM 912 N N . TYR A 1 114 ? -3.450 0.085 8.653 1.00 95.19 114 TYR A N 1
ATOM 913 C CA . TYR A 1 114 ? -2.533 0.541 7.616 1.00 95.19 114 TYR A CA 1
ATOM 914 C C . TYR A 1 114 ? -1.509 -0.549 7.278 1.00 95.19 114 TYR A C 1
ATOM 916 O O . TYR A 1 114 ? -0.860 -1.105 8.165 1.00 95.19 114 TYR A O 1
ATOM 924 N N . ILE A 1 115 ? -1.334 -0.828 5.988 1.00 96.56 115 ILE A N 1
ATOM 925 C CA . ILE A 1 115 ? -0.325 -1.749 5.462 1.00 96.56 115 ILE A CA 1
ATOM 926 C C . ILE A 1 115 ? 0.710 -0.934 4.684 1.00 96.56 115 ILE A C 1
ATOM 928 O O . ILE A 1 115 ? 0.388 -0.246 3.711 1.00 96.56 115 ILE A O 1
ATOM 932 N N . HIS A 1 116 ? 1.968 -0.996 5.115 1.00 95.69 116 HIS A N 1
ATOM 933 C CA . HIS A 1 116 ? 3.040 -0.218 4.504 1.00 95.69 116 HIS A CA 1
ATOM 934 C C . HIS A 1 116 ? 3.398 -0.705 3.093 1.00 95.69 116 HIS A C 1
ATOM 936 O O . HIS A 1 116 ? 3.294 -1.887 2.769 1.00 95.69 116 HIS A O 1
ATOM 942 N N . GLY A 1 117 ? 3.878 0.218 2.259 1.00 95.00 117 GLY A N 1
ATOM 943 C CA . GLY A 1 117 ? 4.489 -0.104 0.971 1.00 95.00 117 GLY A CA 1
ATOM 944 C C . GLY A 1 117 ? 5.907 -0.661 1.090 1.00 95.00 117 GLY A C 1
ATOM 945 O O . GLY A 1 117 ? 6.316 -1.170 2.133 1.00 95.00 117 GLY A O 1
ATOM 946 N N . GLY A 1 118 ? 6.682 -0.529 0.012 1.00 93.81 118 GLY A N 1
ATOM 947 C CA . GLY A 1 118 ? 8.074 -0.985 -0.031 1.00 93.81 118 GLY A CA 1
ATOM 948 C C . GLY A 1 118 ? 8.263 -2.335 -0.721 1.00 93.81 118 GLY A C 1
ATOM 949 O O . GLY A 1 118 ? 9.020 -3.171 -0.229 1.00 93.81 118 GLY A O 1
ATOM 950 N N . GLY A 1 119 ? 7.531 -2.567 -1.818 1.00 95.06 119 GLY A N 1
ATOM 951 C CA . GLY A 1 119 ? 7.754 -3.713 -2.706 1.00 95.06 119 GLY A CA 1
ATOM 952 C C . GLY A 1 119 ? 7.764 -5.062 -1.987 1.00 95.06 119 GLY A C 1
ATOM 953 O O . GLY A 1 119 ? 8.617 -5.890 -2.284 1.00 95.06 119 GLY A O 1
ATOM 954 N N . TRP A 1 120 ? 6.904 -5.228 -0.972 1.00 96.38 120 TRP A N 1
ATOM 955 C CA . TRP A 1 120 ? 6.807 -6.403 -0.086 1.00 96.38 120 TRP A CA 1
ATOM 956 C C . TRP A 1 120 ? 8.087 -6.774 0.679 1.00 96.38 120 TRP A C 1
ATOM 958 O O . TRP A 1 120 ? 8.125 -7.792 1.366 1.00 96.38 120 TRP A O 1
ATOM 968 N N . THR A 1 121 ? 9.146 -5.969 0.577 1.00 95.56 121 THR A N 1
ATOM 969 C CA . THR A 1 121 ? 10.497 -6.417 0.911 1.00 95.56 121 THR A CA 1
ATOM 970 C C . THR A 1 121 ? 11.256 -5.465 1.817 1.00 95.56 121 THR A C 1
ATOM 972 O O . THR A 1 121 ? 12.069 -5.967 2.583 1.00 95.56 121 THR A O 1
ATOM 975 N N . ILE A 1 122 ? 11.033 -4.146 1.806 1.00 94.38 122 ILE A N 1
ATOM 976 C CA . ILE A 1 122 ? 12.011 -3.210 2.411 1.00 94.38 122 ILE A CA 1
ATOM 977 C C . ILE A 1 122 ? 11.581 -2.478 3.686 1.00 94.38 122 ILE A C 1
ATOM 979 O O . ILE A 1 122 ? 12.425 -1.809 4.276 1.00 94.38 122 ILE A O 1
ATOM 983 N N . ARG A 1 123 ? 10.320 -2.578 4.119 1.00 92.56 123 ARG A N 1
ATOM 984 C CA . ARG A 1 123 ? 9.807 -1.830 5.283 1.00 92.56 123 ARG A CA 1
ATOM 985 C C . ARG A 1 123 ? 9.332 -2.732 6.420 1.00 92.56 123 ARG A C 1
ATOM 987 O O . ARG A 1 123 ? 9.094 -3.922 6.221 1.00 92.56 123 ARG A O 1
ATOM 994 N N . SER A 1 124 ? 9.209 -2.122 7.591 1.00 91.06 124 SER A N 1
ATOM 995 C CA . SER A 1 124 ? 8.689 -2.661 8.847 1.00 91.06 124 SER A CA 1
ATOM 996 C C . SER A 1 124 ? 7.548 -1.764 9.370 1.00 91.06 124 SER A C 1
ATOM 998 O O . SER A 1 124 ? 7.396 -0.636 8.890 1.00 91.06 124 SER A O 1
ATOM 1000 N N . PRO A 1 125 ? 6.723 -2.221 10.335 1.00 89.50 125 PRO A N 1
ATOM 1001 C CA . PRO A 1 125 ? 5.581 -1.445 10.835 1.00 89.50 125 PRO A CA 1
ATOM 1002 C C . PRO A 1 125 ? 5.917 -0.016 11.292 1.00 89.50 125 PRO A C 1
ATOM 1004 O O . PRO A 1 125 ? 5.171 0.912 10.998 1.00 89.50 125 PRO A O 1
ATOM 1007 N N . GLU A 1 126 ? 7.053 0.161 11.960 1.00 86.50 126 GLU A N 1
ATOM 1008 C CA . GLU A 1 126 ? 7.554 1.435 12.483 1.00 86.50 126 GLU A CA 1
ATOM 1009 C C . GLU A 1 126 ? 7.939 2.433 11.383 1.00 86.50 126 GLU A C 1
ATOM 1011 O O . GLU A 1 126 ? 7.913 3.640 11.606 1.00 86.50 126 GLU A O 1
ATOM 1016 N N . ASP A 1 127 ? 8.221 1.968 10.163 1.00 88.81 127 ASP A N 1
ATOM 1017 C CA . ASP A 1 127 ? 8.528 2.884 9.069 1.00 88.81 127 ASP A CA 1
ATOM 1018 C C . ASP A 1 127 ? 7.278 3.680 8.664 1.00 88.81 127 ASP A C 1
ATOM 1020 O O . ASP A 1 127 ? 7.405 4.769 8.111 1.00 88.81 127 ASP A O 1
ATOM 1024 N N . ALA A 1 128 ? 6.068 3.160 8.901 1.00 89.12 128 ALA A N 1
ATOM 1025 C CA . ALA A 1 128 ? 4.807 3.820 8.553 1.00 89.12 128 ALA A CA 1
ATOM 1026 C C . ALA A 1 128 ? 4.371 4.903 9.556 1.00 89.12 128 ALA A C 1
ATOM 1028 O O . ALA A 1 128 ? 3.293 5.475 9.396 1.00 89.12 128 ALA A O 1
ATOM 1029 N N . GLU A 1 129 ? 5.194 5.205 10.561 1.00 90.25 129 GLU A N 1
ATOM 1030 C CA . GLU A 1 129 ? 4.826 6.063 11.688 1.00 90.25 129 GLU A CA 1
ATOM 1031 C C . GLU A 1 129 ? 4.267 7.420 11.297 1.00 90.25 129 GLU A C 1
ATOM 1033 O O . GLU A 1 129 ? 3.280 7.837 11.882 1.00 90.25 129 GLU A O 1
ATOM 1038 N N . ARG A 1 130 ? 4.838 8.095 10.291 1.00 88.81 130 ARG A N 1
ATOM 1039 C CA . ARG A 1 130 ? 4.367 9.423 9.894 1.00 88.81 130 ARG A CA 1
ATOM 1040 C C . ARG A 1 130 ? 2.914 9.340 9.446 1.00 88.81 130 ARG A C 1
ATOM 1042 O O . ARG A 1 130 ? 2.071 10.043 9.977 1.00 88.81 130 ARG A O 1
ATOM 1049 N N . SER A 1 131 ? 2.618 8.406 8.542 1.00 88.94 131 SER A N 1
ATOM 1050 C CA . SER A 1 131 ? 1.256 8.176 8.064 1.00 88.94 131 SER A CA 1
ATOM 1051 C C . SER A 1 131 ? 0.320 7.739 9.188 1.00 88.94 131 SER A C 1
ATOM 1053 O O . SER A 1 131 ? -0.809 8.207 9.243 1.00 88.94 131 SER A O 1
ATOM 1055 N N . CYS A 1 132 ? 0.761 6.863 10.093 1.00 91.62 132 CYS A N 1
ATOM 1056 C CA . CYS A 1 132 ? -0.080 6.404 11.198 1.00 91.62 132 CYS A CA 1
ATOM 1057 C C . CYS A 1 132 ? -0.355 7.507 12.233 1.00 91.62 132 CYS A C 1
ATOM 1059 O O . CYS A 1 132 ? -1.488 7.615 12.699 1.00 91.62 132 CYS A O 1
ATOM 1061 N N . ARG A 1 133 ? 0.638 8.344 12.559 1.00 90.69 133 ARG A N 1
ATOM 1062 C CA . ARG A 1 133 ? 0.483 9.509 13.442 1.00 90.69 133 ARG A CA 1
ATOM 1063 C C . ARG A 1 133 ? -0.444 10.551 12.812 1.00 90.69 133 ARG A C 1
ATOM 1065 O O . ARG A 1 133 ? -1.401 10.966 13.459 1.00 90.69 133 ARG A O 1
ATOM 1072 N N . ASP A 1 134 ? -0.229 10.870 11.534 1.00 88.31 134 ASP A N 1
ATOM 1073 C CA . ASP A 1 134 ? -1.079 11.792 10.769 1.00 88.31 134 ASP A CA 1
ATOM 1074 C C . ASP A 1 134 ? -2.531 11.290 10.717 1.00 88.31 134 ASP A C 1
ATOM 1076 O O . ASP A 1 134 ? -3.461 12.076 10.887 1.00 88.31 134 ASP A O 1
ATOM 1080 N N . ILE A 1 135 ? -2.739 9.978 10.536 1.00 87.62 135 ILE A N 1
ATOM 1081 C CA . ILE A 1 135 ? -4.069 9.363 10.616 1.00 87.62 135 ILE A CA 1
ATOM 1082 C C . ILE A 1 135 ? -4.659 9.594 12.006 1.00 87.62 135 ILE A C 1
ATOM 1084 O O . ILE A 1 135 ? -5.746 10.144 12.096 1.00 87.62 135 ILE A O 1
ATOM 1088 N N . VAL A 1 136 ? -3.973 9.237 13.094 1.00 87.25 136 VAL A N 1
ATOM 1089 C CA . VAL A 1 136 ? -4.520 9.424 14.454 1.00 87.25 136 VAL A CA 1
ATOM 1090 C C . VAL A 1 136 ? -4.923 10.880 14.718 1.00 87.25 136 VAL A C 1
ATOM 1092 O O . VAL A 1 136 ? -5.985 11.111 15.292 1.00 87.25 136 VAL A O 1
ATOM 1095 N N . GLN A 1 137 ? -4.129 11.846 14.254 1.00 84.56 137 GLN A N 1
ATOM 1096 C CA . GLN A 1 137 ? -4.368 13.275 14.484 1.00 84.56 137 GLN A CA 1
ATOM 1097 C C . GLN A 1 137 ? -5.478 13.868 13.609 1.00 84.56 137 GLN A C 1
ATOM 1099 O O . GLN A 1 137 ? -6.199 14.757 14.059 1.00 84.56 137 GLN A O 1
ATOM 1104 N N . ASN A 1 138 ? -5.636 13.389 12.371 1.00 80.12 138 ASN A N 1
ATOM 1105 C CA . ASN A 1 138 ? -6.499 14.036 11.374 1.00 80.12 138 ASN A CA 1
ATOM 1106 C C . ASN A 1 138 ? -7.726 13.208 10.965 1.00 80.12 138 ASN A C 1
ATOM 1108 O O . ASN A 1 138 ? -8.598 13.703 10.253 1.00 80.12 138 ASN A O 1
ATOM 1112 N N . LEU A 1 139 ? -7.848 11.956 11.418 1.00 74.62 139 LEU A N 1
ATOM 1113 C CA . LEU A 1 139 ? -8.900 11.040 10.962 1.00 74.62 139 LEU A CA 1
ATOM 1114 C C . LEU A 1 139 ? -10.314 11.610 11.147 1.00 74.62 139 LEU A C 1
ATOM 1116 O O . LEU A 1 139 ? -11.138 11.500 10.241 1.00 74.62 139 LEU A O 1
ATOM 1120 N N . GLU A 1 140 ? -10.598 12.225 12.298 1.00 65.19 140 GLU A N 1
ATOM 1121 C CA . GLU A 1 140 ? -11.924 12.788 12.591 1.00 65.19 140 GLU A CA 1
ATOM 1122 C C . GLU A 1 140 ? -12.207 14.098 11.840 1.00 65.19 140 GLU A C 1
ATOM 1124 O O . GLU A 1 140 ? -13.360 14.369 11.495 1.00 65.19 140 GLU A O 1
ATOM 1129 N N . SER A 1 141 ? -11.182 14.915 11.576 1.00 64.06 141 SER A N 1
ATOM 1130 C CA . SER A 1 141 ? -11.329 16.204 10.887 1.00 64.06 141 SER A CA 1
ATOM 1131 C C . SER A 1 141 ? -11.408 16.048 9.364 1.00 64.06 141 SER A C 1
ATOM 1133 O O . SER A 1 141 ? -12.118 16.818 8.709 1.00 64.06 141 SER A O 1
ATOM 1135 N N . GLU A 1 142 ? -10.734 15.043 8.798 1.00 63.00 142 GLU A N 1
ATOM 1136 C CA . GLU A 1 142 ? -10.618 14.848 7.349 1.00 63.00 142 GLU A CA 1
ATOM 1137 C C . GLU A 1 142 ? -11.625 13.847 6.774 1.00 63.00 142 GLU A C 1
ATOM 1139 O O . GLU A 1 142 ? -12.206 14.093 5.708 1.00 63.00 142 GLU A O 1
ATOM 1144 N N . LEU A 1 143 ? -11.905 12.739 7.468 1.00 56.62 143 LEU A N 1
ATOM 1145 C CA . LEU A 1 143 ? -12.880 11.769 6.979 1.00 56.62 143 LEU A CA 1
ATOM 1146 C C . LEU A 1 143 ? -14.285 12.161 7.432 1.00 56.62 143 LEU A C 1
ATOM 1148 O O . LEU A 1 143 ? -14.687 11.956 8.573 1.00 56.62 143 LEU A O 1
ATOM 1152 N N . LYS A 1 144 ? -15.110 12.619 6.482 1.00 53.34 144 LYS A N 1
ATOM 1153 C CA . LYS A 1 144 ? -16.570 12.785 6.656 1.00 53.34 144 LYS A CA 1
ATOM 1154 C C . LYS A 1 144 ? -17.315 11.443 6.762 1.00 53.34 144 LYS A C 1
ATOM 1156 O O . LYS A 1 144 ? -18.412 11.287 6.224 1.00 53.34 144 LYS A O 1
ATOM 1161 N N . VAL A 1 145 ? -16.709 10.448 7.398 1.00 51.75 145 VAL A N 1
ATOM 1162 C CA . VAL A 1 145 ? -17.256 9.110 7.600 1.00 51.75 145 VAL A CA 1
ATOM 1163 C C . VAL A 1 145 ? -17.604 8.987 9.078 1.00 51.75 145 VAL A C 1
ATOM 1165 O O . VAL A 1 145 ? -16.780 9.271 9.939 1.00 51.75 145 VAL A O 1
ATOM 1168 N N . SER A 1 146 ? -18.831 8.563 9.398 1.00 52.41 146 SER A N 1
ATOM 1169 C CA . SER A 1 146 ? -19.161 8.225 10.785 1.00 52.41 146 SER A CA 1
ATOM 1170 C C . SER A 1 146 ? -18.434 6.939 11.153 1.00 52.41 146 SER A C 1
ATOM 1172 O O . SER A 1 146 ? -18.852 5.834 10.815 1.00 52.41 146 SER A O 1
ATOM 1174 N N . LEU A 1 147 ? -17.319 7.107 11.848 1.00 58.97 147 LEU A N 1
ATOM 1175 C CA . LEU A 1 147 ? -16.445 6.037 12.302 1.00 58.97 147 LEU A CA 1
ATOM 1176 C C . LEU A 1 147 ? -16.925 5.351 13.579 1.00 58.97 147 LEU A C 1
ATOM 1178 O O . LEU A 1 147 ? -16.265 4.439 14.066 1.00 58.97 147 LEU A O 1
ATOM 1182 N N . SER A 1 148 ? -18.105 5.739 14.074 1.00 55.59 148 SER A N 1
ATOM 1183 C CA . SER A 1 148 ? -18.680 5.290 15.345 1.00 55.59 148 SER A CA 1
ATOM 1184 C C . SER A 1 148 ? -18.763 3.763 15.512 1.00 55.59 148 SER A C 1
ATOM 1186 O O . SER A 1 148 ? -18.987 3.311 16.633 1.00 55.59 148 SER A O 1
ATOM 1188 N N . LYS A 1 149 ? -18.578 2.970 14.435 1.00 57.53 149 LYS A N 1
ATOM 1189 C CA . LYS A 1 149 ? -18.495 1.492 14.433 1.00 57.53 149 LYS A CA 1
ATOM 1190 C C . LYS A 1 149 ? -17.581 0.893 13.336 1.00 57.53 149 LYS A C 1
ATOM 1192 O O . LYS A 1 149 ? -17.788 -0.254 12.942 1.00 57.53 149 LYS A O 1
ATOM 1197 N N . GLY A 1 150 ? -16.645 1.659 12.766 1.00 69.12 150 GLY A N 1
ATOM 1198 C CA . GLY A 1 150 ? -15.970 1.294 11.507 1.00 69.12 150 GLY A CA 1
ATOM 1199 C C . GLY A 1 150 ? -14.556 0.717 11.649 1.00 69.12 150 GLY A C 1
ATOM 1200 O O . GLY A 1 150 ? -13.730 1.267 12.371 1.00 69.12 150 GLY A O 1
ATOM 1201 N N . PHE A 1 151 ? -14.267 -0.348 10.895 1.00 83.94 151 PHE A N 1
ATOM 1202 C CA . PHE A 1 151 ? -12.922 -0.891 10.666 1.00 83.94 151 PHE A CA 1
ATOM 1203 C C . PHE A 1 151 ? -12.504 -0.622 9.213 1.00 83.94 151 PHE A C 1
ATOM 1205 O O . PHE A 1 151 ? -13.013 -1.275 8.308 1.00 83.94 151 PHE A O 1
ATOM 1212 N N . ILE A 1 152 ? -11.600 0.329 8.982 1.00 88.75 152 ILE A N 1
ATOM 1213 C CA . ILE A 1 152 ? -11.058 0.648 7.651 1.00 88.75 152 ILE A CA 1
ATOM 1214 C C . ILE A 1 152 ? -9.700 -0.034 7.486 1.00 88.75 152 ILE A C 1
ATOM 1216 O O . ILE A 1 152 ? -8.912 -0.125 8.428 1.00 88.75 152 ILE A O 1
ATOM 1220 N N . THR A 1 153 ? -9.399 -0.480 6.271 1.00 93.19 153 THR A N 1
ATOM 1221 C CA . THR A 1 153 ? -8.051 -0.924 5.901 1.00 93.19 153 THR A CA 1
ATOM 1222 C C . THR A 1 153 ? -7.512 -0.078 4.760 1.00 93.19 153 THR A C 1
ATOM 1224 O O . THR A 1 153 ? -8.274 0.498 3.993 1.00 93.19 153 THR A O 1
ATOM 1227 N N . GLY A 1 154 ? -6.203 0.024 4.627 1.00 94.12 154 GLY A N 1
ATOM 1228 C CA . GLY A 1 154 ? -5.611 0.704 3.491 1.00 94.12 154 GLY A CA 1
ATOM 1229 C C . GLY A 1 154 ? -4.105 0.607 3.507 1.00 94.12 154 GLY A C 1
ATOM 1230 O O . GLY A 1 154 ? -3.510 0.043 4.425 1.00 94.12 154 GLY A O 1
ATOM 1231 N N . GLY A 1 155 ? -3.476 1.133 2.469 1.00 95.31 155 GLY A N 1
ATOM 1232 C CA . GLY A 1 155 ? -2.032 1.053 2.355 1.00 95.31 155 GLY A CA 1
ATOM 1233 C C . GLY A 1 155 ? -1.484 1.743 1.125 1.00 95.31 155 GLY A C 1
ATOM 1234 O O . GLY A 1 155 ? -2.228 2.231 0.273 1.00 95.31 155 GLY A O 1
ATOM 1235 N N . SER A 1 156 ? -0.158 1.763 1.040 1.00 94.88 156 SER A N 1
ATOM 1236 C CA . SER A 1 156 ? 0.582 2.361 -0.072 1.00 94.88 156 SER A CA 1
ATOM 1237 C C . SER A 1 156 ? 1.317 1.314 -0.898 1.00 94.88 156 SER A C 1
ATOM 1239 O O . SER A 1 156 ? 1.851 0.360 -0.339 1.00 94.88 156 SER A O 1
ATOM 1241 N N . SER A 1 157 ? 1.383 1.467 -2.223 1.00 95.06 157 SER A N 1
ATOM 1242 C CA . SER A 1 157 ? 2.179 0.603 -3.108 1.00 95.06 157 SER A CA 1
ATOM 1243 C C . SER A 1 157 ? 1.855 -0.893 -2.903 1.00 95.06 157 SER A C 1
ATOM 1245 O O . SER A 1 157 ? 0.700 -1.303 -3.040 1.00 95.06 157 SER A O 1
ATOM 1247 N N . ALA A 1 158 ? 2.840 -1.714 -2.534 1.00 96.50 158 ALA A N 1
ATOM 1248 C CA . ALA A 1 158 ? 2.665 -3.115 -2.143 1.00 96.50 158 ALA A CA 1
ATOM 1249 C C . ALA A 1 158 ? 1.670 -3.319 -0.977 1.00 96.50 158 ALA A C 1
ATOM 1251 O O . ALA A 1 158 ? 0.917 -4.288 -0.961 1.00 96.50 158 ALA A O 1
ATOM 1252 N N . GLY A 1 159 ? 1.598 -2.389 -0.026 1.00 97.38 159 GLY A N 1
ATOM 1253 C CA . GLY A 1 159 ? 0.603 -2.417 1.046 1.00 97.38 159 GLY A CA 1
ATOM 1254 C C . GLY A 1 159 ? -0.806 -2.082 0.558 1.00 97.38 159 GLY A C 1
ATOM 1255 O O . GLY A 1 159 ? -1.778 -2.664 1.030 1.00 97.38 159 GLY A O 1
ATOM 1256 N N . GLY A 1 160 ? -0.928 -1.214 -0.452 1.00 97.38 160 GLY A N 1
ATOM 1257 C CA . GLY A 1 160 ? -2.194 -0.967 -1.149 1.00 97.38 160 GLY A CA 1
ATOM 1258 C C . GLY A 1 160 ? -2.676 -2.205 -1.913 1.00 97.38 160 GLY A C 1
ATOM 1259 O O . GLY A 1 160 ? -3.851 -2.552 -1.855 1.00 97.38 160 GLY A O 1
ATOM 1260 N N . ASN A 1 161 ? -1.763 -2.943 -2.553 1.00 97.88 161 ASN A N 1
ATOM 1261 C CA . ASN A 1 161 ? -2.059 -4.259 -3.131 1.00 97.88 161 ASN A CA 1
ATOM 1262 C C . ASN A 1 161 ? -2.636 -5.222 -2.075 1.00 97.88 161 ASN A C 1
ATOM 1264 O O . ASN A 1 161 ? -3.717 -5.779 -2.271 1.00 97.88 161 ASN A O 1
ATOM 1268 N N . MET A 1 162 ? -1.969 -5.351 -0.925 1.00 97.69 162 MET A N 1
ATOM 1269 C CA . MET A 1 162 ? -2.434 -6.206 0.171 1.00 97.69 162 MET A CA 1
ATOM 1270 C C . MET A 1 162 ? -3.784 -5.752 0.743 1.00 97.69 162 MET A C 1
ATOM 1272 O O . MET A 1 162 ? -4.628 -6.594 1.046 1.00 97.69 162 MET A O 1
ATOM 1276 N N . ALA A 1 163 ? -4.029 -4.444 0.852 1.00 97.69 163 ALA A N 1
ATOM 1277 C CA . ALA A 1 163 ? -5.312 -3.901 1.297 1.00 97.69 163 ALA A CA 1
ATOM 1278 C C . ALA A 1 163 ? -6.445 -4.193 0.295 1.00 97.69 163 ALA A C 1
ATOM 1280 O O . ALA A 1 163 ? -7.564 -4.526 0.699 1.00 97.69 163 ALA A O 1
ATOM 1281 N N . ALA A 1 164 ? -6.159 -4.144 -1.010 1.00 98.00 164 ALA A N 1
ATOM 1282 C CA . ALA A 1 164 ? -7.105 -4.550 -2.046 1.00 98.00 164 ALA A CA 1
ATOM 1283 C C . ALA A 1 164 ? -7.437 -6.048 -1.940 1.00 98.00 164 ALA A C 1
ATOM 1285 O O . ALA A 1 164 ? -8.612 -6.416 -1.963 1.00 98.00 164 ALA A O 1
ATOM 1286 N N . ILE A 1 165 ? -6.434 -6.910 -1.745 1.00 98.06 165 ILE A N 1
ATOM 1287 C CA . ILE A 1 165 ? -6.627 -8.353 -1.515 1.00 98.06 165 ILE A CA 1
ATOM 1288 C C . ILE A 1 165 ? -7.471 -8.596 -0.258 1.00 98.06 165 ILE A C 1
ATOM 1290 O O . ILE A 1 165 ? -8.456 -9.332 -0.303 1.00 98.06 165 ILE A O 1
ATOM 1294 N N . ALA A 1 166 ? -7.128 -7.946 0.858 1.00 96.38 166 ALA A N 1
ATOM 1295 C CA . ALA A 1 166 ? -7.861 -8.065 2.116 1.00 96.38 166 ALA A CA 1
ATOM 1296 C C . ALA A 1 166 ? -9.329 -7.643 1.968 1.00 96.38 166 ALA A C 1
ATOM 1298 O O . ALA A 1 166 ? -10.211 -8.288 2.529 1.00 96.38 166 ALA A O 1
ATOM 1299 N N . SER A 1 167 ? -9.603 -6.613 1.165 1.00 96.44 167 SER A N 1
ATOM 1300 C CA . SER A 1 167 ? -10.963 -6.144 0.878 1.00 96.44 167 SER A CA 1
ATOM 1301 C C . SER A 1 167 ? -11.790 -7.181 0.117 1.00 96.44 167 SER A C 1
ATOM 1303 O O . SER A 1 167 ? -12.957 -7.403 0.446 1.00 96.44 167 SER A O 1
ATOM 1305 N N . HIS A 1 168 ? -11.186 -7.861 -0.860 1.00 97.94 168 HIS A N 1
ATOM 1306 C CA . HIS A 1 168 ? -11.854 -8.943 -1.578 1.00 97.94 168 HIS A CA 1
ATOM 1307 C C . HIS A 1 168 ? -12.099 -10.161 -0.685 1.00 97.94 168 HIS A C 1
ATOM 1309 O O . HIS A 1 168 ? -13.212 -10.684 -0.658 1.00 97.94 168 HIS A O 1
ATOM 1315 N N . LEU A 1 169 ? -11.089 -10.581 0.086 1.00 97.25 169 LEU A N 1
ATOM 1316 C CA . LEU A 1 169 ? -11.226 -11.681 1.042 1.00 97.25 169 LEU A CA 1
ATOM 1317 C C . LEU A 1 169 ? -12.309 -11.378 2.077 1.00 97.25 169 LEU A C 1
ATOM 1319 O O . LEU A 1 169 ? -13.159 -12.222 2.327 1.00 97.25 169 LEU A O 1
ATOM 1323 N N . ALA A 1 170 ? -12.337 -10.167 2.635 1.00 94.94 170 ALA A N 1
ATOM 1324 C CA . ALA A 1 170 ? -13.347 -9.770 3.610 1.00 94.94 170 ALA A CA 1
ATOM 1325 C C . ALA A 1 170 ? -14.771 -9.824 3.035 1.00 94.94 170 ALA A C 1
ATOM 1327 O O . ALA A 1 170 ? -15.690 -10.260 3.730 1.00 94.94 170 ALA A O 1
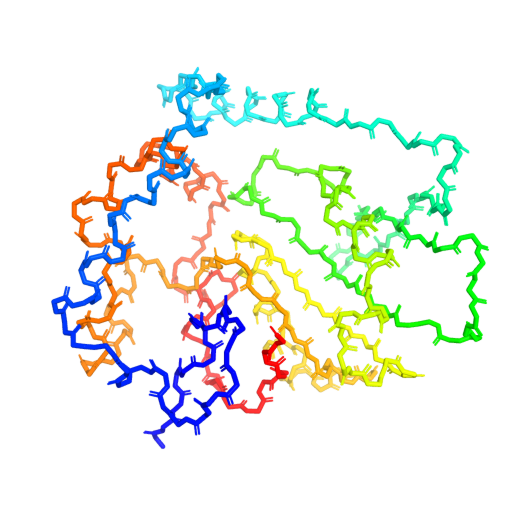ATOM 1328 N N . ARG A 1 171 ? -14.958 -9.419 1.771 1.00 95.69 171 ARG A N 1
ATOM 1329 C CA . ARG A 1 171 ? -16.241 -9.539 1.061 1.00 95.69 171 ARG A CA 1
ATOM 1330 C C . ARG A 1 171 ? -16.628 -11.006 0.862 1.00 95.69 171 ARG A C 1
ATOM 1332 O O . ARG A 1 171 ? -17.733 -11.398 1.233 1.00 95.69 171 ARG A O 1
ATOM 1339 N N . ASP A 1 172 ? -15.732 -11.803 0.286 1.00 97.50 172 ASP A N 1
ATOM 1340 C CA . ASP A 1 172 ? -16.012 -13.190 -0.105 1.00 97.50 172 ASP A CA 1
ATOM 1341 C C . ASP A 1 172 ? -16.199 -14.103 1.120 1.00 97.50 172 ASP A C 1
ATOM 1343 O O . ASP A 1 172 ? -17.098 -14.946 1.139 1.00 97.50 172 ASP A O 1
ATOM 1347 N N . GLU A 1 173 ? -15.413 -13.887 2.180 1.00 96.19 173 GLU A N 1
ATOM 1348 C CA . GLU A 1 173 ? -15.507 -14.597 3.465 1.00 96.19 173 GLU A CA 1
ATOM 1349 C C . GLU A 1 173 ? -16.614 -14.036 4.384 1.00 96.19 173 GLU A C 1
ATOM 1351 O O . GLU A 1 173 ? -16.859 -14.593 5.454 1.00 96.19 173 GLU A O 1
ATOM 1356 N N . LYS A 1 174 ? -17.319 -12.966 3.980 1.00 94.75 174 LYS A N 1
ATOM 1357 C CA . LYS A 1 174 ? -18.383 -12.300 4.761 1.00 94.75 174 LYS A CA 1
ATOM 1358 C C . LYS A 1 174 ? -17.920 -11.885 6.165 1.00 94.75 174 LYS A C 1
ATOM 1360 O O . LYS A 1 174 ? -18.606 -12.131 7.163 1.00 94.75 174 LYS A O 1
ATOM 1365 N N . LEU A 1 175 ? -16.748 -11.252 6.236 1.00 91.75 175 LEU A N 1
ATOM 1366 C CA . LEU A 1 175 ? -16.159 -10.764 7.482 1.00 91.75 175 LEU A CA 1
ATOM 1367 C C . LEU A 1 175 ? -17.160 -9.892 8.257 1.00 91.75 175 LEU A C 1
ATOM 1369 O O . LEU A 1 175 ? -17.842 -9.047 7.679 1.00 91.75 175 LEU A O 1
ATOM 1373 N N . THR A 1 176 ? -17.244 -10.103 9.573 1.00 88.56 176 THR A N 1
ATOM 1374 C CA . THR A 1 176 ? -18.137 -9.354 10.467 1.00 88.56 176 THR A CA 1
ATOM 1375 C C . THR A 1 176 ? -17.342 -8.748 11.636 1.00 88.56 176 THR A C 1
ATOM 1377 O O . THR A 1 176 ? -16.684 -9.506 12.349 1.00 88.56 176 THR A O 1
ATOM 1380 N N . PRO A 1 177 ? -17.424 -7.420 11.875 1.00 84.81 177 PRO A N 1
ATOM 1381 C CA . PRO A 1 177 ? -18.108 -6.434 11.034 1.00 84.81 177 PRO A CA 1
ATOM 1382 C C . PRO A 1 177 ? -17.444 -6.310 9.653 1.00 84.81 177 PRO A C 1
ATOM 1384 O O . PRO A 1 177 ? -16.248 -6.553 9.502 1.00 84.81 177 PRO A O 1
ATOM 1387 N N . ALA A 1 178 ? -18.237 -5.949 8.644 1.00 87.81 178 ALA A N 1
ATOM 1388 C CA . ALA A 1 178 ? -17.723 -5.727 7.298 1.00 87.81 178 ALA A CA 1
ATOM 1389 C C . ALA A 1 178 ? -16.791 -4.507 7.261 1.00 87.81 178 ALA A C 1
ATOM 1391 O O . ALA A 1 178 ? -16.968 -3.557 8.028 1.00 87.81 178 ALA A O 1
ATOM 1392 N N . ILE A 1 179 ? -15.840 -4.515 6.326 1.00 88.81 179 ILE A N 1
ATOM 1393 C CA . ILE A 1 179 ? -14.981 -3.361 6.040 1.00 88.81 179 ILE A CA 1
ATOM 1394 C C . ILE A 1 179 ? -15.840 -2.314 5.307 1.00 88.81 179 ILE A C 1
ATOM 1396 O O . ILE A 1 179 ? -16.270 -2.580 4.182 1.00 88.81 179 ILE A O 1
ATOM 1400 N N . PRO A 1 180 ? -16.133 -1.139 5.898 1.00 86.25 180 PRO A N 1
ATOM 1401 C CA . PRO A 1 180 ? -16.994 -0.141 5.280 1.00 86.25 180 PRO A CA 1
ATOM 1402 C C . PRO A 1 180 ? -16.247 0.714 4.247 1.00 86.25 180 PRO A C 1
ATOM 1404 O O . PRO A 1 180 ? -16.888 1.317 3.387 1.00 86.25 180 PRO A O 1
ATOM 1407 N N . GLY A 1 181 ? -14.912 0.762 4.306 1.00 87.50 181 GLY A N 1
ATOM 1408 C CA . GLY A 1 181 ? -14.101 1.494 3.344 1.00 87.50 181 GLY A CA 1
ATOM 1409 C C . GLY A 1 181 ? -12.643 1.051 3.295 1.00 87.50 181 GLY A C 1
ATOM 1410 O O . GLY A 1 181 ? -12.135 0.441 4.239 1.00 87.50 181 GLY A O 1
ATOM 1411 N N . VAL A 1 182 ? -11.997 1.366 2.176 1.00 91.88 182 VAL A N 1
ATOM 1412 C CA . VAL A 1 182 ? -10.586 1.098 1.898 1.00 91.88 182 VAL A CA 1
ATOM 1413 C C . VAL A 1 182 ? -9.935 2.310 1.233 1.00 91.88 182 VAL A C 1
ATOM 1415 O O . VAL A 1 182 ? -10.543 2.922 0.364 1.00 91.88 182 VAL A O 1
ATOM 1418 N N . PHE A 1 183 ? -8.702 2.660 1.602 1.00 91.31 183 PHE A N 1
ATOM 1419 C CA . PHE A 1 183 ? -7.900 3.652 0.868 1.00 91.31 183 PHE A CA 1
ATOM 1420 C C . PHE A 1 183 ? -6.683 2.976 0.233 1.00 91.31 183 PHE A C 1
ATOM 1422 O O . PHE A 1 183 ? -5.981 2.188 0.874 1.00 91.31 183 PHE A O 1
ATOM 1429 N N . LEU A 1 184 ? -6.431 3.268 -1.041 1.00 94.88 184 LEU A N 1
ATOM 1430 C CA . LEU A 1 184 ? -5.373 2.635 -1.827 1.00 94.88 184 LEU A CA 1
ATOM 1431 C C . LEU A 1 184 ? -4.465 3.714 -2.422 1.00 94.88 184 LEU A C 1
ATOM 1433 O O . LEU A 1 184 ? -4.852 4.412 -3.355 1.00 94.88 184 LEU A O 1
ATOM 1437 N N . LEU A 1 185 ? -3.247 3.846 -1.898 1.00 93.06 185 LEU A N 1
ATOM 1438 C CA . LEU A 1 185 ? -2.297 4.880 -2.319 1.00 93.06 185 LEU A CA 1
ATOM 1439 C C . LEU A 1 185 ? -1.295 4.293 -3.318 1.00 93.06 185 LEU A C 1
ATOM 1441 O O . LEU A 1 185 ? -0.453 3.480 -2.938 1.00 93.06 185 LEU A O 1
ATOM 1445 N N . ALA A 1 186 ? -1.393 4.683 -4.592 1.00 92.75 186 ALA A N 1
ATOM 1446 C CA . ALA A 1 186 ? -0.557 4.171 -5.689 1.00 92.75 186 ALA A CA 1
ATOM 1447 C C . ALA A 1 186 ? -0.356 2.632 -5.655 1.00 92.75 186 ALA A C 1
ATOM 1449 O O . ALA A 1 186 ? 0.782 2.156 -5.639 1.00 92.75 186 ALA A O 1
ATOM 1450 N N . PRO A 1 187 ? -1.434 1.828 -5.561 1.00 95.69 187 PRO A N 1
ATOM 1451 C CA . PRO A 1 187 ? -1.325 0.391 -5.339 1.00 95.69 187 PRO A CA 1
ATOM 1452 C C . PRO A 1 187 ? -0.777 -0.356 -6.565 1.00 95.69 187 PRO A C 1
ATOM 1454 O O . PRO A 1 187 ? -1.095 -0.045 -7.714 1.00 95.69 187 PRO A O 1
ATOM 1457 N N . MET A 1 188 ? -0.021 -1.428 -6.325 1.00 92.06 188 MET A N 1
ATOM 1458 C CA . MET A 1 188 ? 0.355 -2.374 -7.380 1.00 92.06 188 MET A CA 1
ATOM 1459 C C . MET A 1 188 ? -0.809 -3.335 -7.668 1.00 92.06 188 MET A C 1
ATOM 1461 O O . MET A 1 188 ? -0.933 -4.357 -7.012 1.00 92.06 188 MET A O 1
ATOM 1465 N N . ILE A 1 189 ? -1.704 -3.015 -8.603 1.00 94.31 189 ILE A N 1
ATOM 1466 C CA . ILE A 1 189 ? -2.937 -3.807 -8.827 1.00 94.31 189 ILE A CA 1
ATOM 1467 C C . ILE A 1 189 ? -2.839 -4.754 -10.022 1.00 94.31 189 ILE A C 1
ATOM 1469 O O . ILE A 1 189 ? -3.300 -5.895 -9.954 1.00 94.31 189 ILE A O 1
ATOM 1473 N N . LEU A 1 190 ? -2.248 -4.262 -11.107 1.00 93.62 190 LEU A N 1
ATOM 1474 C CA . LEU A 1 190 ? -2.091 -4.969 -12.367 1.00 93.62 190 LEU A CA 1
ATOM 1475 C C . LEU A 1 190 ? -0.641 -4.788 -12.831 1.00 93.62 190 LEU A C 1
ATOM 1477 O O . LEU A 1 190 ? -0.275 -3.658 -13.173 1.00 93.62 190 LEU A O 1
ATOM 1481 N N . PRO A 1 191 ? 0.195 -5.836 -12.794 1.00 90.88 191 PRO A N 1
ATOM 1482 C CA . PRO A 1 191 ? 1.548 -5.777 -13.327 1.00 90.88 191 PRO A CA 1
ATOM 1483 C C . PRO A 1 191 ? 1.524 -5.887 -14.868 1.00 90.88 191 PRO A C 1
ATOM 1485 O O . PRO A 1 191 ? 0.565 -6.442 -15.416 1.00 90.88 191 PRO A O 1
ATOM 1488 N N . PRO A 1 192 ? 2.540 -5.362 -15.580 1.00 88.31 192 PRO A N 1
ATOM 1489 C CA . PRO A 1 192 ? 2.552 -5.322 -17.046 1.00 88.31 192 PRO A CA 1
ATOM 1490 C C . PRO A 1 192 ? 2.503 -6.716 -17.690 1.00 88.31 192 PRO A C 1
ATOM 1492 O O . PRO A 1 192 ? 1.933 -6.886 -18.762 1.00 88.31 192 PRO A O 1
ATOM 1495 N N . GLU A 1 193 ? 3.000 -7.747 -17.008 1.00 90.25 193 GLU A N 1
ATOM 1496 C CA . GLU A 1 193 ? 2.925 -9.151 -17.431 1.00 90.25 193 GLU A CA 1
ATOM 1497 C C . GLU A 1 193 ? 1.487 -9.688 -17.506 1.00 90.25 193 GLU A C 1
ATOM 1499 O O . GLU A 1 193 ? 1.268 -10.768 -18.056 1.00 90.25 193 GLU A O 1
ATOM 1504 N N . LYS A 1 194 ? 0.516 -8.961 -16.935 1.00 92.19 194 LYS A N 1
ATOM 1505 C CA . LYS A 1 194 ? -0.919 -9.272 -16.964 1.00 92.19 194 LYS A CA 1
ATOM 1506 C C . LYS A 1 194 ? -1.762 -8.235 -17.695 1.00 92.19 194 LYS A C 1
ATOM 1508 O O . LYS A 1 194 ? -2.975 -8.192 -17.505 1.00 92.19 194 LYS A O 1
ATOM 1513 N N . GLU A 1 195 ? -1.161 -7.422 -18.561 1.00 91.44 195 GLU A N 1
ATOM 1514 C CA . GLU A 1 195 ? -1.903 -6.472 -19.400 1.00 91.44 195 GLU A CA 1
ATOM 1515 C C . GLU A 1 195 ? -2.996 -7.157 -20.250 1.00 91.44 195 GLU A C 1
ATOM 1517 O O . GLU A 1 195 ? -4.023 -6.550 -20.542 1.00 91.44 195 GLU A O 1
ATOM 1522 N N . ASP A 1 196 ? -2.847 -8.447 -20.572 1.00 92.88 196 ASP A N 1
ATOM 1523 C CA . ASP A 1 196 ? -3.859 -9.259 -21.259 1.00 92.88 196 ASP A CA 1
ATOM 1524 C C . ASP A 1 196 ? -5.190 -9.377 -20.495 1.00 92.88 196 ASP A C 1
ATOM 1526 O O . ASP A 1 196 ? -6.238 -9.578 -21.111 1.00 92.88 196 ASP A O 1
ATOM 1530 N N . ALA A 1 197 ? -5.175 -9.207 -19.169 1.00 92.88 197 ALA A N 1
ATOM 1531 C CA . ALA A 1 197 ? -6.385 -9.178 -18.353 1.00 92.88 197 ALA A CA 1
ATOM 1532 C C . ALA A 1 197 ? -7.182 -7.871 -18.509 1.00 92.88 197 ALA A C 1
ATOM 1534 O O . ALA A 1 197 ? -8.364 -7.826 -18.156 1.00 92.88 197 ALA A O 1
ATOM 1535 N N . LEU A 1 198 ? -6.558 -6.801 -19.009 1.00 92.19 198 LEU A N 1
ATOM 1536 C CA . LEU A 1 198 ? -7.174 -5.486 -19.120 1.00 92.19 198 LEU A CA 1
ATOM 1537 C C . LEU A 1 198 ? -8.186 -5.456 -20.280 1.00 92.19 198 LEU A C 1
ATOM 1539 O O . LEU A 1 198 ? -7.822 -5.728 -21.427 1.00 92.19 198 LEU A O 1
ATOM 1543 N N . PRO A 1 199 ? -9.458 -5.082 -20.036 1.00 91.56 199 PRO A N 1
ATOM 1544 C CA . PRO A 1 199 ? -10.427 -4.928 -21.115 1.00 91.56 199 PRO A CA 1
ATOM 1545 C C . PRO A 1 199 ? -9.966 -3.905 -22.155 1.00 91.56 199 PRO A C 1
ATOM 1547 O O . PRO A 1 199 ? -9.451 -2.852 -21.790 1.00 91.56 199 PRO A O 1
ATOM 1550 N N . GLU A 1 200 ? -10.243 -4.172 -23.436 1.00 91.00 200 GLU A N 1
ATOM 1551 C CA . GLU A 1 200 ? -9.770 -3.357 -24.570 1.00 91.00 200 GLU A CA 1
ATOM 1552 C C . GLU A 1 200 ? -10.023 -1.854 -24.384 1.00 91.00 200 GLU A C 1
ATOM 1554 O O . GLU A 1 200 ? -9.124 -1.040 -24.563 1.00 91.00 200 GLU A O 1
ATOM 1559 N N . LYS A 1 201 ? -11.221 -1.489 -23.906 1.00 89.06 201 LYS A N 1
ATOM 1560 C CA . LYS A 1 201 ? -11.615 -0.094 -23.645 1.00 89.06 201 LYS A CA 1
ATOM 1561 C C . LYS A 1 201 ? -10.743 0.648 -22.622 1.00 89.06 201 LYS A C 1
ATOM 1563 O O . LYS A 1 201 ? -10.835 1.865 -22.537 1.00 89.06 201 LYS A O 1
ATOM 1568 N N . TYR A 1 202 ? -9.945 -0.062 -21.827 1.00 88.81 202 TYR A N 1
ATOM 1569 C CA . TYR A 1 202 ? -9.081 0.513 -20.797 1.00 88.81 202 TYR A CA 1
ATOM 1570 C C . TYR A 1 202 ? -7.592 0.455 -21.146 1.00 88.81 202 TYR A C 1
ATOM 1572 O O . TYR A 1 202 ? -6.796 1.029 -20.407 1.00 88.81 202 TYR A O 1
ATOM 1580 N N . LYS A 1 203 ? -7.190 -0.171 -22.260 1.00 87.56 203 LYS A N 1
ATOM 1581 C CA . LYS A 1 203 ? -5.768 -0.268 -22.637 1.00 87.56 203 LYS A CA 1
ATOM 1582 C C . LYS A 1 203 ? -5.103 1.097 -22.791 1.00 87.56 203 LYS A C 1
ATOM 1584 O O . LYS A 1 203 ? -4.038 1.326 -22.230 1.00 87.56 203 LYS A O 1
ATOM 1589 N N . ASP A 1 204 ? -5.805 2.057 -23.391 1.00 87.69 204 ASP A N 1
ATOM 1590 C CA . ASP A 1 204 ? -5.348 3.450 -23.520 1.00 87.69 204 ASP A CA 1
ATOM 1591 C C . ASP A 1 204 ? -5.284 4.239 -22.193 1.00 87.69 204 ASP A C 1
ATOM 1593 O O . ASP A 1 204 ? -4.945 5.428 -22.187 1.00 87.69 204 ASP A O 1
ATOM 1597 N N . HIS A 1 205 ? -5.640 3.611 -21.070 1.00 87.00 205 HIS A N 1
ATOM 1598 C CA . HIS A 1 205 ? -5.506 4.169 -19.723 1.00 87.00 205 HIS A CA 1
ATOM 1599 C C . HIS A 1 205 ? -4.325 3.555 -18.954 1.00 87.00 205 HIS A C 1
ATOM 1601 O O . HIS A 1 205 ? -3.911 4.111 -17.938 1.00 87.00 205 HIS A O 1
ATOM 1607 N N . TYR A 1 206 ? -3.741 2.449 -19.427 1.00 89.81 206 TYR A N 1
ATOM 1608 C CA . TYR A 1 206 ? -2.639 1.748 -18.759 1.00 89.81 206 TYR A CA 1
ATOM 1609 C C . TYR A 1 206 ? -1.268 2.314 -19.155 1.00 89.81 206 TYR A C 1
ATOM 1611 O O . TYR A 1 206 ? -0.379 1.629 -19.661 1.00 89.81 206 TYR A O 1
ATOM 1619 N N . LEU A 1 207 ? -1.110 3.621 -18.943 1.00 88.38 207 LEU A N 1
ATOM 1620 C CA . LEU A 1 207 ? 0.056 4.383 -19.397 1.00 88.38 207 LEU A CA 1
ATOM 1621 C C . LEU A 1 207 ? 1.219 4.347 -18.401 1.00 88.38 207 LEU A C 1
ATOM 1623 O O . LEU A 1 207 ? 2.375 4.331 -18.815 1.00 88.38 207 LEU A O 1
ATOM 1627 N N . SER A 1 208 ? 0.927 4.226 -17.102 1.00 85.88 208 SER A N 1
ATOM 1628 C CA . SER A 1 208 ? 1.927 4.284 -16.022 1.00 85.88 208 SER A CA 1
ATOM 1629 C C . SER A 1 208 ? 2.996 3.189 -16.073 1.00 85.88 208 SER A C 1
ATOM 1631 O O . SER A 1 208 ? 3.999 3.287 -15.37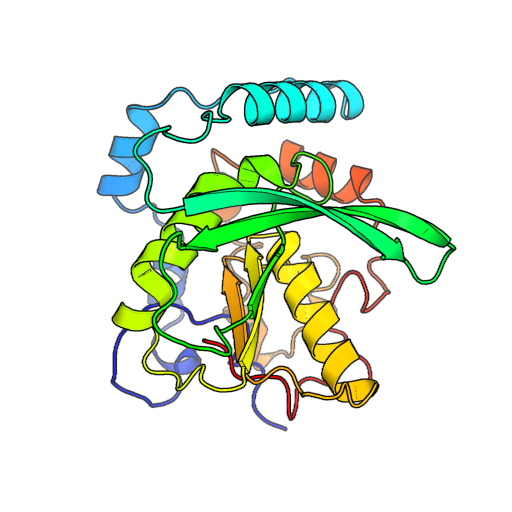4 1.00 85.88 208 SER A O 1
ATOM 1633 N N . ARG A 1 209 ? 2.798 2.141 -16.884 1.00 83.44 209 ARG A N 1
ATOM 1634 C CA . ARG A 1 209 ? 3.762 1.043 -17.092 1.00 83.44 209 ARG A CA 1
ATOM 1635 C C . ARG A 1 209 ? 4.333 0.971 -18.498 1.00 83.44 209 ARG A C 1
ATOM 1637 O O . ARG A 1 209 ? 5.271 0.216 -18.743 1.00 83.44 209 ARG A O 1
ATOM 1644 N N . THR A 1 210 ? 3.765 1.716 -19.436 1.00 81.69 210 THR A N 1
ATOM 1645 C CA . THR A 1 210 ? 4.057 1.573 -20.865 1.00 81.69 210 THR A CA 1
ATOM 1646 C C . THR A 1 210 ? 4.765 2.803 -21.420 1.00 81.69 210 THR A C 1
ATOM 1648 O O . THR A 1 210 ? 5.687 2.637 -22.225 1.00 81.69 210 THR A O 1
ATOM 1651 N N . GLN A 1 211 ? 4.407 3.996 -20.942 1.00 87.75 211 GLN A N 1
ATOM 1652 C CA . GLN A 1 211 ? 4.975 5.278 -21.348 1.00 87.75 211 GLN A CA 1
ATOM 1653 C C . GLN A 1 211 ? 6.423 5.454 -20.854 1.00 87.75 211 GLN A C 1
ATOM 1655 O O . GLN A 1 211 ? 6.771 5.029 -19.752 1.00 87.75 211 GLN A O 1
ATOM 1660 N N . THR A 1 212 ? 7.273 6.059 -21.688 1.00 86.25 212 THR A N 1
ATOM 1661 C CA . THR A 1 212 ? 8.716 6.216 -21.434 1.00 86.25 212 THR A CA 1
ATOM 1662 C C . THR A 1 212 ? 8.988 7.063 -20.198 1.00 86.25 212 THR A C 1
ATOM 1664 O O . THR A 1 212 ? 9.758 6.647 -19.341 1.00 86.25 212 THR A O 1
ATOM 1667 N N . GLU A 1 213 ? 8.292 8.188 -20.057 1.00 86.56 213 GLU A N 1
ATOM 1668 C CA . GLU A 1 213 ? 8.444 9.124 -18.941 1.00 86.56 213 GLU A CA 1
ATOM 1669 C C . GLU A 1 213 ? 8.172 8.452 -17.584 1.00 86.56 213 GLU A C 1
ATOM 1671 O O . GLU A 1 213 ? 8.832 8.757 -16.599 1.00 86.56 213 GLU A O 1
ATOM 1676 N N . CYS A 1 214 ? 7.265 7.467 -17.532 1.00 85.62 214 CYS A N 1
ATOM 1677 C CA . CYS A 1 214 ? 7.015 6.683 -16.319 1.00 85.62 214 CYS A CA 1
ATOM 1678 C C . CYS A 1 214 ? 8.062 5.582 -16.072 1.00 85.62 214 CYS A C 1
ATOM 1680 O O . CYS A 1 214 ? 8.231 5.138 -14.941 1.00 85.62 214 CYS A O 1
ATOM 1682 N N . LYS A 1 215 ? 8.747 5.099 -17.116 1.00 83.19 215 LYS A N 1
ATOM 1683 C CA . LYS A 1 215 ? 9.799 4.069 -16.999 1.00 83.19 215 LYS A CA 1
ATOM 1684 C C . LYS A 1 215 ? 11.132 4.642 -16.525 1.00 83.19 215 LYS A C 1
ATOM 1686 O O . LYS A 1 215 ? 11.941 3.909 -15.955 1.00 83.19 215 LYS A O 1
ATOM 1691 N N . GLU A 1 216 ? 11.343 5.932 -16.761 1.00 81.38 216 GLU A N 1
ATOM 1692 C CA . GLU A 1 216 ? 12.526 6.695 -16.358 1.00 81.38 216 GLU A CA 1
ATOM 1693 C C . GLU A 1 216 ? 12.371 7.324 -14.957 1.00 81.38 216 GLU A C 1
ATOM 1695 O O . GLU A 1 216 ? 13.017 8.317 -14.642 1.00 81.38 216 GLU A O 1
ATOM 1700 N N . ASP A 1 217 ? 11.538 6.740 -14.088 1.00 82.00 217 ASP A N 1
ATOM 1701 C CA . ASP A 1 217 ? 11.336 7.212 -12.715 1.00 82.00 217 ASP A CA 1
ATOM 1702 C C . ASP A 1 217 ? 12.650 7.180 -11.903 1.00 82.00 217 ASP A C 1
ATOM 1704 O O . ASP A 1 217 ? 13.334 6.154 -11.795 1.00 82.00 217 ASP A O 1
ATOM 1708 N N . HIS A 1 218 ? 13.013 8.329 -11.326 1.00 79.69 218 HIS A N 1
ATOM 1709 C CA . HIS A 1 218 ? 14.262 8.518 -10.580 1.00 79.69 218 HIS A CA 1
ATOM 1710 C C . HIS A 1 218 ? 14.243 7.910 -9.166 1.00 79.69 218 HIS A C 1
ATOM 1712 O O . HIS A 1 218 ? 15.291 7.805 -8.525 1.00 79.69 218 HIS A O 1
ATOM 1718 N N . ILE A 1 219 ? 13.071 7.527 -8.660 1.00 83.69 219 ILE A N 1
ATOM 1719 C CA . ILE A 1 219 ? 12.862 6.936 -7.335 1.00 83.69 219 ILE A CA 1
ATOM 1720 C C . ILE A 1 219 ? 12.718 5.418 -7.473 1.00 83.69 219 ILE A C 1
ATOM 1722 O O . ILE A 1 219 ? 13.483 4.658 -6.874 1.00 83.69 219 ILE A O 1
ATOM 1726 N N . LEU A 1 220 ? 11.753 4.962 -8.270 1.00 87.62 220 LEU A N 1
ATOM 1727 C CA . LEU A 1 220 ? 11.490 3.554 -8.551 1.00 87.62 220 LEU A CA 1
ATOM 1728 C C . LEU A 1 220 ? 11.996 3.201 -9.950 1.00 87.62 220 LEU A C 1
ATOM 1730 O O . LEU A 1 220 ? 11.231 3.004 -10.890 1.00 87.62 220 LEU A O 1
ATOM 1734 N N . THR A 1 221 ? 13.316 3.095 -10.074 1.00 88.94 221 THR A N 1
ATOM 1735 C CA . THR A 1 221 ? 13.939 2.688 -11.338 1.00 88.94 221 THR A CA 1
ATOM 1736 C C . THR A 1 221 ? 13.481 1.288 -11.762 1.00 88.94 221 THR A C 1
ATOM 1738 O O . THR A 1 221 ? 13.202 0.430 -10.921 1.00 88.94 221 THR A O 1
ATOM 1741 N N . THR A 1 222 ? 13.513 1.004 -13.069 1.00 88.19 222 THR A N 1
ATOM 1742 C CA . THR A 1 222 ? 13.193 -0.332 -13.617 1.00 88.19 222 THR A CA 1
ATOM 1743 C C . THR A 1 222 ? 14.009 -1.454 -12.947 1.00 88.19 222 THR A C 1
ATOM 1745 O O . THR A 1 222 ? 13.504 -2.554 -12.730 1.00 88.19 222 THR A O 1
ATOM 1748 N N . ALA A 1 223 ? 15.268 -1.187 -12.578 1.00 91.81 223 ALA A N 1
ATOM 1749 C CA . ALA A 1 223 ? 16.114 -2.160 -11.888 1.00 91.81 223 ALA A CA 1
ATOM 1750 C C . ALA A 1 223 ? 15.619 -2.462 -10.462 1.00 91.81 223 ALA A C 1
ATOM 1752 O O . ALA A 1 223 ? 15.584 -3.624 -10.058 1.00 91.81 223 ALA A O 1
ATOM 1753 N N . LEU A 1 224 ? 15.213 -1.434 -9.709 1.00 92.12 224 LEU A N 1
ATOM 1754 C CA . LEU A 1 224 ? 14.656 -1.605 -8.365 1.00 92.12 224 LEU A CA 1
ATOM 1755 C C . LEU A 1 224 ? 13.282 -2.271 -8.393 1.00 92.12 224 LEU A C 1
ATOM 1757 O O . LEU A 1 224 ? 13.045 -3.178 -7.598 1.00 92.12 224 LEU A O 1
ATOM 1761 N N . ASP A 1 225 ? 12.413 -1.870 -9.322 1.00 90.62 225 ASP A N 1
ATOM 1762 C CA . ASP A 1 225 ? 11.101 -2.495 -9.514 1.00 90.62 225 ASP A CA 1
ATOM 1763 C C . ASP A 1 225 ? 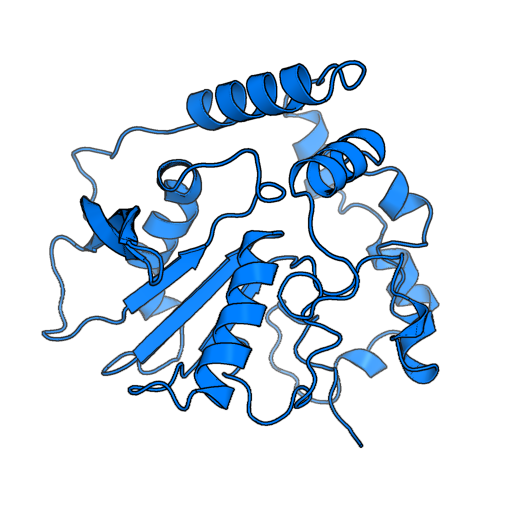11.249 -4.001 -9.764 1.00 90.62 225 ASP A C 1
ATOM 1765 O O . ASP A 1 225 ? 10.651 -4.818 -9.058 1.00 90.62 225 ASP A O 1
ATOM 1769 N N . LYS A 1 226 ? 12.166 -4.377 -10.667 1.00 91.94 226 LYS A N 1
ATOM 1770 C CA . LYS A 1 226 ? 12.498 -5.780 -10.924 1.00 91.94 226 LYS A CA 1
ATOM 1771 C C . LYS A 1 226 ? 12.988 -6.498 -9.663 1.00 91.94 226 LYS A C 1
ATOM 1773 O O . LYS A 1 226 ? 12.516 -7.593 -9.368 1.00 91.94 226 LYS A O 1
ATOM 1778 N N . ILE A 1 227 ? 13.913 -5.899 -8.910 1.00 95.88 227 ILE A N 1
ATOM 1779 C CA . ILE A 1 227 ? 14.431 -6.489 -7.665 1.00 95.88 227 ILE A CA 1
ATOM 1780 C C . ILE A 1 227 ? 13.301 -6.724 -6.659 1.00 95.88 227 ILE A C 1
ATOM 1782 O O . ILE A 1 227 ? 13.260 -7.796 -6.054 1.00 95.88 227 ILE A O 1
ATOM 1786 N N . PHE A 1 228 ? 12.387 -5.769 -6.475 1.00 95.12 228 PHE A N 1
ATOM 1787 C CA . PHE A 1 228 ? 11.249 -5.931 -5.568 1.00 95.12 228 PHE A CA 1
ATOM 1788 C C . PHE A 1 228 ? 10.311 -7.045 -6.018 1.00 95.12 228 PHE A C 1
ATOM 1790 O O . PHE A 1 228 ? 9.959 -7.896 -5.203 1.00 95.12 228 PHE A O 1
ATOM 1797 N N . HIS A 1 229 ? 9.943 -7.071 -7.299 1.00 91.69 229 HIS A N 1
ATOM 1798 C CA . HIS A 1 229 ? 9.056 -8.089 -7.854 1.00 91.69 229 HIS A CA 1
ATOM 1799 C C . HIS A 1 229 ? 9.657 -9.499 -7.764 1.00 91.69 229 HIS A C 1
ATOM 1801 O O . HIS A 1 229 ? 9.005 -10.406 -7.242 1.00 91.69 229 HIS A O 1
ATOM 1807 N N . ASP A 1 230 ? 10.913 -9.676 -8.183 1.00 93.88 230 ASP A N 1
ATOM 1808 C CA . ASP A 1 230 ? 11.619 -10.960 -8.092 1.00 93.88 230 ASP A CA 1
ATOM 1809 C C . ASP A 1 230 ? 11.757 -11.422 -6.632 1.00 93.88 230 ASP A C 1
ATOM 1811 O O . ASP A 1 230 ? 11.524 -12.588 -6.314 1.00 93.88 230 ASP A O 1
ATOM 1815 N N . SER A 1 231 ? 12.119 -10.504 -5.728 1.00 95.25 231 SER A N 1
ATOM 1816 C CA . SER A 1 231 ? 12.345 -10.814 -4.310 1.00 95.25 231 SER A CA 1
ATOM 1817 C C . SER A 1 231 ? 11.050 -11.112 -3.557 1.00 95.25 231 SER A C 1
ATOM 1819 O O . SER A 1 231 ? 11.065 -11.894 -2.608 1.00 95.25 231 SER A O 1
ATOM 1821 N N . ALA A 1 232 ? 9.931 -10.501 -3.960 1.00 93.38 232 ALA A N 1
ATOM 1822 C CA . ALA A 1 232 ? 8.612 -10.825 -3.428 1.00 93.38 232 ALA A CA 1
ATOM 1823 C C . ALA A 1 232 ? 8.166 -12.241 -3.822 1.00 93.38 232 ALA A C 1
ATOM 1825 O O . ALA A 1 232 ? 7.334 -12.818 -3.123 1.00 93.38 232 ALA A O 1
ATOM 1826 N N . ALA A 1 233 ? 8.719 -12.789 -4.915 1.00 93.25 233 ALA A N 1
ATOM 1827 C CA . ALA A 1 233 ? 8.415 -14.121 -5.438 1.00 93.25 233 ALA A CA 1
ATOM 1828 C C . ALA A 1 233 ? 6.899 -14.372 -5.564 1.00 93.25 233 ALA A C 1
ATOM 1830 O O . ALA A 1 233 ? 6.387 -15.439 -5.225 1.00 93.25 233 ALA A O 1
ATOM 1831 N N . GLY A 1 234 ? 6.169 -13.343 -6.003 1.00 93.00 234 GLY A N 1
ATOM 1832 C CA . GLY A 1 234 ? 4.722 -13.387 -6.142 1.00 93.00 234 GLY A CA 1
ATOM 1833 C C . GLY A 1 234 ? 4.277 -14.145 -7.389 1.00 93.00 234 GLY A C 1
ATOM 1834 O O . GLY A 1 234 ? 4.788 -13.934 -8.487 1.00 93.00 234 GLY A O 1
ATOM 1835 N N . GLU A 1 235 ? 3.270 -15.000 -7.234 1.00 95.12 235 GLU A N 1
ATOM 1836 C CA . GLU A 1 235 ? 2.680 -15.749 -8.343 1.00 95.12 235 GLU A CA 1
ATOM 1837 C C . GLU A 1 235 ? 1.789 -14.839 -9.199 1.00 95.12 235 GLU A C 1
ATOM 1839 O O . GLU A 1 235 ? 0.674 -14.500 -8.809 1.00 95.12 235 GLU A O 1
ATOM 1844 N N . ILE A 1 236 ? 2.241 -14.479 -10.402 1.00 94.50 236 ILE A N 1
ATOM 1845 C CA . ILE A 1 236 ? 1.530 -13.560 -11.318 1.00 94.50 236 ILE A CA 1
ATOM 1846 C C . ILE A 1 236 ? 0.158 -14.110 -11.772 1.00 94.50 236 ILE A C 1
ATOM 1848 O O . ILE A 1 236 ? -0.725 -13.367 -12.200 1.00 94.50 236 ILE A O 1
ATOM 1852 N N . SER A 1 237 ? -0.055 -15.423 -11.670 1.00 95.69 237 SER A N 1
ATOM 1853 C CA . SER A 1 237 ? -1.354 -16.062 -11.932 1.00 95.69 237 SER A CA 1
ATOM 1854 C C . SER A 1 237 ? -2.311 -16.036 -10.733 1.00 95.69 237 SER A C 1
ATOM 1856 O O . SER A 1 237 ? -3.489 -16.359 -10.885 1.00 95.69 237 SER A O 1
ATOM 1858 N N . SER A 1 238 ? -1.826 -15.665 -9.547 1.00 97.25 238 SER A N 1
ATOM 1859 C CA . SER A 1 238 ? -2.596 -15.701 -8.310 1.00 97.25 238 SER A CA 1
ATOM 1860 C C . SER A 1 238 ? -3.305 -14.370 -8.054 1.00 97.25 238 SER A C 1
ATOM 1862 O O . SER A 1 238 ? -2.652 -13.322 -8.038 1.00 97.25 238 SER A O 1
ATOM 1864 N N . PRO A 1 239 ? -4.611 -14.374 -7.730 1.00 97.56 239 PRO A N 1
ATOM 1865 C CA . PRO A 1 239 ? -5.308 -13.165 -7.295 1.00 97.56 239 PRO A CA 1
ATOM 1866 C C . PRO A 1 239 ? -4.790 -12.632 -5.946 1.00 97.56 239 PRO A C 1
ATOM 1868 O O . PRO A 1 239 ? -4.991 -11.464 -5.631 1.00 97.56 239 PRO A O 1
ATOM 1871 N N . LEU A 1 240 ? -4.065 -13.455 -5.174 1.00 96.81 240 LEU A N 1
ATOM 1872 C CA . LEU A 1 240 ? -3.376 -13.046 -3.941 1.00 96.81 240 LEU A CA 1
ATOM 1873 C C . LEU A 1 240 ? -2.052 -12.306 -4.198 1.00 96.81 240 LEU A C 1
ATOM 1875 O O . LEU A 1 240 ? -1.345 -11.974 -3.251 1.00 96.81 240 LEU A O 1
ATOM 1879 N N . PHE A 1 241 ? -1.716 -12.054 -5.462 1.00 96.75 241 PHE A N 1
ATOM 1880 C CA . PHE A 1 241 ? -0.624 -11.171 -5.860 1.00 96.75 241 PHE A CA 1
ATOM 1881 C C . PHE A 1 241 ? -1.086 -10.146 -6.901 1.00 96.75 241 PHE A C 1
ATOM 1883 O O . PHE A 1 241 ? -0.724 -8.975 -6.817 1.00 96.75 241 PHE A O 1
ATOM 1890 N N . VAL A 1 242 ? -1.956 -10.551 -7.830 1.00 97.25 242 VAL A N 1
ATOM 1891 C CA . VAL A 1 242 ? -2.572 -9.688 -8.846 1.00 97.25 242 VAL A CA 1
ATOM 1892 C C . VAL A 1 242 ? -4.070 -9.542 -8.547 1.00 97.25 242 VAL A C 1
ATOM 1894 O O . VAL A 1 242 ? -4.889 -10.252 -9.132 1.00 97.25 242 VAL A O 1
ATOM 1897 N N . PRO A 1 243 ? -4.484 -8.634 -7.644 1.00 97.44 243 PRO A N 1
ATOM 1898 C CA . PRO A 1 243 ? -5.887 -8.520 -7.251 1.00 97.44 243 PRO A CA 1
ATOM 1899 C C . PRO A 1 243 ? -6.811 -8.140 -8.413 1.00 97.44 243 PRO A C 1
ATOM 1901 O O . PRO A 1 243 ? -8.006 -8.390 -8.334 1.00 97.44 243 PRO A O 1
ATOM 1904 N N . PHE A 1 244 ? -6.291 -7.593 -9.518 1.00 96.69 244 PHE A N 1
ATOM 1905 C CA . PHE A 1 244 ? -7.090 -7.291 -10.707 1.00 96.69 244 PHE A CA 1
ATOM 1906 C C . PHE A 1 244 ? -7.814 -8.516 -11.298 1.00 96.69 244 PHE A C 1
ATOM 1908 O O . PHE A 1 244 ? -8.929 -8.384 -11.802 1.00 96.69 244 PHE A O 1
ATOM 1915 N N . ILE A 1 245 ? -7.224 -9.712 -11.209 1.00 96.88 245 ILE A N 1
ATOM 1916 C CA . ILE A 1 245 ? -7.789 -10.951 -11.773 1.00 96.88 245 ILE A CA 1
ATOM 1917 C C . ILE A 1 245 ? -8.665 -11.717 -10.769 1.00 96.88 245 ILE A C 1
ATOM 1919 O O . ILE A 1 245 ? -8.780 -12.941 -10.841 1.00 96.88 245 ILE A O 1
ATOM 1923 N N . TRP A 1 246 ? -9.267 -11.016 -9.802 1.00 98.12 246 TRP A N 1
ATOM 1924 C CA . TRP A 1 246 ? -10.032 -11.654 -8.735 1.00 98.12 246 TRP A CA 1
ATOM 1925 C C . TRP A 1 246 ? -11.202 -12.507 -9.279 1.00 98.12 246 TRP A C 1
ATOM 1927 O O . TRP A 1 246 ? -12.051 -11.973 -9.999 1.00 98.12 246 TRP A O 1
ATOM 1937 N N . PRO A 1 247 ? -11.318 -13.808 -8.926 1.00 97.50 247 PRO A N 1
ATOM 1938 C CA . PRO A 1 247 ? -12.250 -14.733 -9.590 1.00 97.50 247 PRO A CA 1
ATOM 1939 C C . PRO A 1 247 ? -13.732 -14.369 -9.460 1.00 97.50 247 PRO A C 1
ATOM 1941 O O . PRO A 1 247 ? -14.524 -14.611 -10.367 1.00 97.50 247 PRO A O 1
ATOM 1944 N N . THR A 1 248 ? -14.118 -13.786 -8.328 1.00 97.12 248 THR A N 1
ATOM 1945 C CA . THR A 1 248 ? -15.494 -13.352 -8.039 1.00 97.12 248 THR A CA 1
ATOM 1946 C C . THR A 1 248 ? -15.764 -11.920 -8.521 1.00 97.12 248 THR A C 1
ATOM 1948 O O . THR A 1 248 ? -16.846 -11.380 -8.301 1.00 97.12 248 THR A O 1
ATOM 1951 N N . GLY A 1 249 ? -14.811 -11.298 -9.223 1.00 95.25 249 GLY A N 1
ATOM 1952 C CA . GLY A 1 249 ? -14.910 -9.941 -9.753 1.00 95.25 249 GLY A CA 1
ATOM 1953 C C . GLY A 1 249 ? -14.832 -8.845 -8.685 1.00 95.25 249 GLY A C 1
ATOM 1954 O O . GLY A 1 249 ? -14.549 -9.096 -7.514 1.00 95.25 249 GLY A O 1
ATOM 1955 N N . HIS A 1 250 ? -15.122 -7.611 -9.110 1.00 94.50 250 HIS A N 1
ATOM 1956 C CA . HIS A 1 250 ? -14.862 -6.369 -8.355 1.00 94.50 250 HIS A CA 1
ATOM 1957 C C . HIS A 1 250 ? -16.121 -5.682 -7.803 1.00 94.50 250 HIS A C 1
ATOM 1959 O O . HIS A 1 250 ? -16.076 -4.550 -7.331 1.00 94.50 250 HIS A O 1
ATOM 1965 N N . HIS A 1 251 ? -17.274 -6.345 -7.877 1.00 94.69 251 HIS A N 1
ATOM 1966 C CA . HIS A 1 251 ? -18.540 -5.784 -7.407 1.00 94.69 251 HIS A CA 1
ATOM 1967 C C . HIS A 1 251 ? -18.662 -5.879 -5.878 1.00 94.69 251 HIS A C 1
ATOM 1969 O O . HIS A 1 251 ? -18.106 -6.786 -5.259 1.00 94.69 251 HIS A O 1
ATOM 1975 N N . ASN A 1 252 ? -19.424 -4.968 -5.263 1.00 93.69 252 ASN A N 1
ATOM 1976 C CA . ASN A 1 252 ? -19.722 -4.971 -3.822 1.00 93.69 252 ASN A CA 1
ATOM 1977 C C . ASN A 1 252 ? -18.478 -4.999 -2.908 1.00 93.69 252 ASN A C 1
ATOM 1979 O O . ASN A 1 252 ? -18.517 -5.578 -1.823 1.00 93.69 252 ASN A O 1
ATOM 1983 N N . LEU A 1 253 ? -17.367 -4.409 -3.354 1.00 94.12 253 LEU A N 1
ATOM 1984 C CA . LEU A 1 253 ? -16.199 -4.179 -2.506 1.00 94.12 253 LEU A CA 1
ATOM 1985 C C . LEU A 1 253 ? -16.458 -3.032 -1.513 1.00 94.12 253 LEU A C 1
ATOM 1987 O O . LEU A 1 253 ? -17.339 -2.200 -1.762 1.00 94.12 253 LEU A O 1
ATOM 1991 N N . PRO A 1 254 ? -15.693 -2.961 -0.404 1.00 90.75 254 PRO A N 1
ATOM 1992 C CA . PRO A 1 254 ? -15.650 -1.779 0.450 1.00 90.75 254 PRO A CA 1
ATOM 1993 C C . PRO A 1 254 ? -15.461 -0.503 -0.372 1.00 90.75 254 PRO A C 1
ATOM 1995 O O . PRO A 1 254 ? -14.758 -0.497 -1.384 1.00 90.75 254 PRO A O 1
ATOM 1998 N N . ARG A 1 255 ? -16.086 0.590 0.067 1.00 88.31 255 ARG A N 1
ATOM 1999 C CA . ARG A 1 255 ? -16.007 1.872 -0.637 1.00 88.31 255 ARG A CA 1
ATOM 2000 C C . ARG A 1 255 ? -14.561 2.378 -0.668 1.00 88.31 255 ARG A C 1
ATOM 2002 O O . ARG A 1 255 ? -13.924 2.423 0.379 1.00 88.31 255 ARG A O 1
ATOM 2009 N N . LEU A 1 256 ? -14.082 2.824 -1.832 1.00 85.75 256 LEU A N 1
ATOM 2010 C CA . LEU A 1 256 ? -12.829 3.576 -1.898 1.00 85.75 256 LEU A CA 1
ATOM 2011 C C . LEU A 1 256 ? -13.015 4.942 -1.212 1.00 85.75 256 LEU A C 1
ATOM 2013 O O . LEU A 1 256 ? -13.984 5.651 -1.519 1.00 85.75 256 LEU A O 1
ATOM 2017 N N . LEU A 1 257 ? -12.141 5.252 -0.257 1.00 80.75 257 LEU A N 1
ATOM 2018 C CA . LEU A 1 257 ? -12.152 6.485 0.536 1.00 80.75 257 LEU A CA 1
ATOM 2019 C C . LEU A 1 257 ? -11.294 7.579 -0.094 1.00 80.75 257 LEU A C 1
ATOM 2021 O O . LEU A 1 257 ? -10.213 7.236 -0.622 1.00 80.75 257 LEU A O 1
#

InterPro domains:
  IPR013094 Alpha/beta hydrolase fold-3 [PF07859] (152-220)
  IPR029058 Alpha/Beta hydrolase fold [G3DSA:3.40.50.1820] (9-144)
  IPR029058 Alpha/Beta hydrolase fold [G3DSA:3.40.50.1820] (145-257)
  IPR029058 Alpha/Beta hydrolase fold [SSF53474] (38-218)

pLDDT: mean 84.29, std 17.69, range [25.22, 98.12]